Protein AF-A0A1V3WXA4-F1 (afdb_monomer_lite)

pLDDT: mean 72.73, std 13.82, range [36.16, 88.12]

Sequence (191 aa):
MSTGRHELYPNLDVNDAVPLPTSPGYNGNTQYYMFMTKDLPLLDPLRAIPFVGEPLAELIQPDLRVLVDLGYSDWGNGQDYANVVTPASLFSIPDPFVVGRELVDGTVKGVQASLVELGVLPQSALPNEYPYLPDLDTDVNFYVGQPTVTDISVLTRAVGPLLDMIPPIHHNPLLTPLALPLIPLILPLLQ

Radius of gyration: 29.79 Å; chains: 1; bounding box: 93×41×82 Å

Foldseek 3Di:
DDQPDPVCVVPDDQVQWDWFAADPPDPDPDTDTHRFHLQDVVLVVQCVDPPVSQLVSLQCSQLVLLVVVQQPWAGDDLGDHPVDDADDARGFAFDCVLSVVSNVVSNVLSNQSSCVVVVNDPPVSRDPDHPSGDDRHSVRGDGPDRDPDYVVVVVVVVVVVVVVVPPDPDDDDDDDDDDDDDDDDDDDDDD

Organism: Mycobacterium kansasii (NCBI:txid1768)

InterPro domains:
  IPR013228 PE-PPE, C-terminal [PF08237] (13-73)

Secondary structure (DSSP, 8-state):
-----GGGGGG--GGGSEEPP--TT---S---EE---SS-GGGHHHHTSTTTHHHHHHHHHHHHHHHHHTTS--BSTTSB-TTSPPP--SS--B-HHHHHHHHHHHHHHHHHHHHHHTTSS-GGGS--STTTS--S----B---SS-SS-HHHHHHHHHHHHHTTS-------------------PPPPP-

Structure (mmCIF, N/CA/C/O backbone):
data_AF-A0A1V3WXA4-F1
#
_entry.id   AF-A0A1V3WXA4-F1
#
loop_
_atom_site.group_PDB
_atom_site.id
_atom_site.type_symbol
_atom_site.label_atom_id
_atom_site.label_alt_id
_atom_site.label_comp_id
_atom_site.label_asym_id
_atom_site.label_entity_id
_atom_site.label_seq_id
_atom_site.pdbx_PDB_ins_code
_atom_site.Cartn_x
_atom_site.Cartn_y
_atom_site.Cartn_z
_atom_site.occupancy
_atom_site.B_iso_or_equiv
_atom_site.auth_seq_id
_atom_site.auth_comp_id
_atom_site.auth_asym_id
_atom_site.auth_atom_id
_atom_site.pdbx_PDB_model_num
ATOM 1 N N . MET A 1 1 ? -13.968 -7.742 -3.239 1.00 52.53 1 MET A N 1
ATOM 2 C CA . MET A 1 1 ? -12.654 -7.496 -2.596 1.00 52.53 1 MET A CA 1
ATOM 3 C C . MET A 1 1 ? -12.365 -8.640 -1.644 1.00 52.53 1 MET A C 1
ATOM 5 O O . MET A 1 1 ? -13.067 -8.800 -0.650 1.00 52.53 1 MET A O 1
ATOM 9 N N . SER A 1 2 ? -11.381 -9.465 -1.997 1.00 56.25 2 SER A N 1
ATOM 10 C CA . SER A 1 2 ? -10.936 -10.606 -1.194 1.00 56.25 2 SER A CA 1
ATOM 11 C C . SER A 1 2 ? -10.341 -10.134 0.137 1.00 56.25 2 SER A C 1
ATOM 13 O O . SER A 1 2 ? -9.617 -9.142 0.179 1.00 56.25 2 SER A O 1
ATOM 15 N N . THR A 1 3 ? -10.612 -10.853 1.227 1.00 58.19 3 THR A N 1
ATOM 16 C CA . THR A 1 3 ? -10.073 -10.560 2.570 1.00 58.19 3 THR A CA 1
ATOM 17 C C . THR A 1 3 ? -8.598 -10.947 2.729 1.00 58.19 3 THR A C 1
ATOM 19 O O . THR A 1 3 ? -8.079 -10.942 3.840 1.00 58.19 3 THR A O 1
ATOM 22 N N . GLY A 1 4 ? -7.921 -11.345 1.643 1.00 58.84 4 GLY A N 1
ATOM 23 C CA . GLY A 1 4 ? -6.489 -11.659 1.644 1.00 58.84 4 GLY A CA 1
ATOM 24 C C . GLY A 1 4 ? -6.092 -12.847 2.527 1.00 58.84 4 GLY A C 1
ATOM 25 O O . GLY A 1 4 ? -4.905 -13.067 2.766 1.00 58.84 4 GLY A O 1
ATOM 26 N N . ARG A 1 5 ? -7.063 -13.619 3.031 1.00 64.56 5 ARG A N 1
ATOM 27 C CA . ARG A 1 5 ? -6.808 -14.713 3.971 1.00 64.56 5 ARG A CA 1
ATOM 28 C C . ARG A 1 5 ? -6.175 -15.904 3.274 1.00 64.56 5 ARG A C 1
ATOM 30 O O . ARG A 1 5 ? -6.679 -16.383 2.259 1.00 64.56 5 ARG A O 1
ATOM 37 N N . HIS A 1 6 ? -5.096 -16.420 3.866 1.00 63.00 6 HIS A N 1
ATOM 38 C CA . HIS A 1 6 ? -4.336 -17.529 3.293 1.00 63.00 6 HIS A CA 1
ATOM 39 C C . HIS A 1 6 ? -5.206 -18.775 3.060 1.00 63.00 6 HIS A C 1
ATOM 41 O O . HIS A 1 6 ? -5.048 -19.478 2.061 1.00 63.00 6 HIS A O 1
ATOM 47 N N . GLU A 1 7 ? -6.177 -19.035 3.926 1.00 69.50 7 GLU A N 1
ATOM 48 C CA . GLU A 1 7 ? -7.108 -20.151 3.749 1.00 69.50 7 GLU A CA 1
ATOM 49 C C . GLU A 1 7 ? -7.965 -20.092 2.469 1.00 69.50 7 GLU A C 1
ATOM 51 O O . GLU A 1 7 ? -8.495 -21.125 2.069 1.00 69.50 7 GLU A O 1
ATOM 56 N N . LEU A 1 8 ? -8.081 -18.932 1.807 1.00 70.69 8 LEU A N 1
ATOM 57 C CA . LEU A 1 8 ? -8.958 -18.729 0.648 1.00 70.69 8 LEU A CA 1
ATOM 58 C C . LEU A 1 8 ? -8.236 -18.777 -0.707 1.00 70.69 8 LEU A C 1
ATOM 60 O O . LEU A 1 8 ? -8.905 -18.749 -1.739 1.00 70.69 8 LEU A O 1
ATOM 64 N N . TYR A 1 9 ? -6.900 -18.904 -0.733 1.00 67.62 9 TYR A N 1
ATOM 65 C CA . TYR A 1 9 ? -6.130 -19.038 -1.981 1.00 67.62 9 TYR A CA 1
ATOM 66 C C . TYR A 1 9 ? -6.654 -20.101 -2.965 1.00 67.62 9 TYR A C 1
ATOM 68 O O . TYR A 1 9 ? -6.675 -19.808 -4.161 1.00 67.62 9 TYR A O 1
ATOM 76 N N . PRO A 1 10 ? -7.100 -21.305 -2.542 1.00 73.19 10 PRO A N 1
ATOM 77 C CA . PRO A 1 10 ? -7.594 -22.301 -3.497 1.00 73.19 10 PRO A CA 1
ATOM 78 C C . PRO A 1 10 ? -8.943 -21.937 -4.143 1.00 73.19 10 PRO A C 1
ATOM 80 O O . PRO A 1 10 ? -9.379 -22.630 -5.059 1.00 73.19 10 PRO A O 1
ATOM 83 N N . ASN A 1 11 ? -9.606 -20.874 -3.686 1.00 74.38 11 ASN A N 1
ATOM 84 C CA . ASN A 1 11 ? -10.958 -20.484 -4.081 1.00 74.38 11 ASN A CA 1
ATOM 85 C C . ASN A 1 11 ? -11.087 -18.976 -4.361 1.00 74.38 11 ASN A C 1
ATOM 87 O O . ASN A 1 11 ? -12.167 -18.411 -4.191 1.00 74.38 11 ASN A O 1
ATOM 91 N N . LEU A 1 12 ? -9.998 -18.328 -4.785 1.00 73.44 12 LEU A N 1
ATOM 92 C CA . LEU A 1 12 ? -10.028 -16.939 -5.244 1.00 73.44 12 LEU A CA 1
ATOM 93 C C . LEU A 1 12 ? -10.673 -16.846 -6.631 1.00 73.44 12 LEU A C 1
ATOM 95 O O . LEU A 1 12 ? -10.271 -17.552 -7.557 1.00 73.44 12 LEU A O 1
ATOM 99 N N . ASP A 1 13 ? -11.656 -15.959 -6.774 1.00 76.62 13 ASP A N 1
ATOM 100 C CA . ASP A 1 13 ? -12.250 -15.632 -8.068 1.00 76.62 13 ASP A CA 1
ATOM 101 C C . ASP A 1 13 ? -11.400 -14.571 -8.775 1.00 76.62 13 ASP A C 1
ATOM 103 O O . ASP A 1 13 ? -11.126 -13.509 -8.223 1.00 76.62 13 ASP A O 1
ATOM 107 N N . VAL A 1 14 ? -11.014 -14.828 -10.023 1.00 75.50 14 VAL A N 1
ATOM 108 C CA . VAL A 1 14 ? -10.279 -13.871 -10.864 1.00 75.50 14 VAL A CA 1
ATOM 109 C C . VAL A 1 14 ? -11.045 -12.562 -11.090 1.00 75.50 14 VAL A C 1
ATOM 111 O O . VAL A 1 14 ? -10.415 -11.549 -11.370 1.00 75.50 14 VAL A O 1
ATOM 114 N N . ASN A 1 15 ? -12.374 -12.552 -10.926 1.00 78.75 15 ASN A N 1
ATOM 115 C CA . ASN A 1 15 ? -13.184 -11.330 -11.007 1.00 78.75 15 ASN A CA 1
ATOM 116 C C . ASN A 1 15 ? -12.928 -10.345 -9.850 1.00 78.75 15 ASN A C 1
ATOM 118 O O . ASN A 1 15 ? -13.207 -9.158 -9.994 1.00 78.75 15 ASN A O 1
ATOM 122 N N . ASP A 1 16 ? -12.412 -10.822 -8.713 1.00 77.19 16 ASP A N 1
ATOM 123 C CA . ASP A 1 16 ? -12.005 -9.983 -7.576 1.00 77.19 16 ASP A CA 1
ATOM 124 C C . ASP A 1 16 ? -10.557 -9.474 -7.703 1.00 77.19 16 ASP A C 1
ATOM 126 O O . ASP A 1 16 ? -10.097 -8.705 -6.854 1.00 77.19 16 ASP A O 1
ATOM 130 N N . ALA A 1 17 ? -9.823 -9.924 -8.723 1.00 78.94 17 ALA A N 1
ATOM 131 C CA . ALA A 1 17 ? -8.443 -9.535 -8.954 1.00 78.94 17 ALA A CA 1
ATOM 132 C C . ALA A 1 17 ? -8.357 -8.290 -9.841 1.00 78.94 17 ALA A C 1
ATOM 134 O O . ALA A 1 17 ? -9.141 -8.105 -10.773 1.00 78.94 17 ALA A O 1
ATOM 135 N N . VAL A 1 18 ? -7.351 -7.457 -9.590 1.00 83.69 18 VAL A N 1
ATOM 136 C CA . VAL A 1 18 ? -7.078 -6.277 -10.407 1.00 83.69 18 VAL A CA 1
ATOM 137 C C . VAL A 1 18 ? -6.090 -6.659 -11.518 1.00 83.69 18 VAL A C 1
ATOM 139 O O . VAL A 1 18 ? -5.049 -7.255 -11.220 1.00 83.69 18 VAL A O 1
ATOM 142 N N . PRO A 1 19 ? -6.398 -6.385 -12.801 1.00 85.00 19 PRO A N 1
ATOM 143 C CA . PRO A 1 19 ? -5.486 -6.675 -13.902 1.00 85.00 19 PRO A CA 1
ATOM 144 C C . PRO A 1 19 ? -4.269 -5.748 -13.847 1.00 85.00 19 PRO A C 1
ATOM 146 O O . PRO A 1 19 ? -4.406 -4.537 -13.688 1.00 85.00 19 PRO A O 1
ATOM 149 N N . LEU A 1 20 ? -3.080 -6.322 -14.012 1.00 85.00 20 LEU A N 1
ATOM 150 C CA . LEU A 1 20 ? -1.826 -5.574 -14.025 1.00 85.00 20 LEU A CA 1
ATOM 151 C C . LEU A 1 20 ? -1.490 -5.098 -15.449 1.00 85.00 20 LEU A C 1
ATOM 153 O O . LEU A 1 20 ? -1.675 -5.859 -16.408 1.00 85.00 20 LEU A O 1
ATOM 157 N N . PRO A 1 21 ? -0.953 -3.877 -15.616 1.00 84.06 21 PRO A N 1
ATOM 158 C CA . PRO A 1 21 ? -0.541 -3.379 -16.919 1.00 84.06 21 PRO A CA 1
ATOM 159 C C . PRO A 1 21 ? 0.642 -4.180 -17.486 1.00 84.06 21 PRO A C 1
ATOM 161 O O . PRO A 1 21 ? 1.595 -4.539 -16.788 1.00 84.06 21 PRO A O 1
ATOM 164 N N . THR A 1 22 ? 0.597 -4.429 -18.796 1.00 83.88 22 THR A N 1
ATOM 165 C CA . THR A 1 22 ? 1.701 -5.020 -19.568 1.00 83.88 22 THR A CA 1
ATOM 166 C C . THR A 1 22 ? 2.365 -3.975 -20.459 1.00 83.88 22 THR A C 1
ATOM 168 O O . THR A 1 22 ? 1.722 -3.012 -20.873 1.00 83.88 22 THR A O 1
ATOM 171 N N . SER A 1 23 ? 3.630 -4.196 -20.812 1.00 82.25 23 SER A N 1
ATOM 172 C CA . SER A 1 23 ? 4.445 -3.286 -21.614 1.00 82.25 23 SER A CA 1
ATOM 173 C C . SER A 1 23 ? 3.759 -2.899 -22.933 1.00 82.25 23 SER A C 1
ATOM 175 O O . SER A 1 23 ? 3.193 -3.782 -23.596 1.00 82.25 23 SER A O 1
ATOM 177 N N . PRO A 1 24 ? 3.870 -1.636 -23.386 1.00 80.56 24 PRO A N 1
ATOM 178 C CA . PRO A 1 24 ? 3.322 -1.196 -24.663 1.00 80.56 24 PRO A CA 1
ATOM 179 C C . PRO A 1 24 ? 3.772 -2.102 -25.818 1.00 80.56 24 PRO A C 1
ATOM 181 O O . PRO A 1 24 ? 4.962 -2.347 -26.003 1.00 80.56 24 PRO A O 1
ATOM 184 N N . GLY A 1 25 ? 2.819 -2.616 -26.599 1.00 78.50 25 GLY A N 1
ATOM 185 C CA . GLY A 1 25 ? 3.096 -3.523 -27.722 1.00 78.50 25 GLY A CA 1
ATOM 186 C C . GLY A 1 25 ? 3.184 -5.013 -27.364 1.00 78.50 25 GLY A C 1
ATOM 187 O O . GLY A 1 25 ? 3.494 -5.830 -28.237 1.00 78.50 25 GLY A O 1
ATOM 188 N N . TYR A 1 26 ? 2.886 -5.396 -26.118 1.00 78.94 26 TYR A N 1
ATOM 189 C CA . TYR A 1 26 ? 2.745 -6.799 -25.736 1.00 78.94 26 TYR A CA 1
ATOM 190 C C . TYR A 1 26 ? 1.567 -7.455 -26.482 1.00 78.94 26 TYR A C 1
ATOM 192 O O . TYR A 1 26 ? 0.422 -7.041 -26.349 1.00 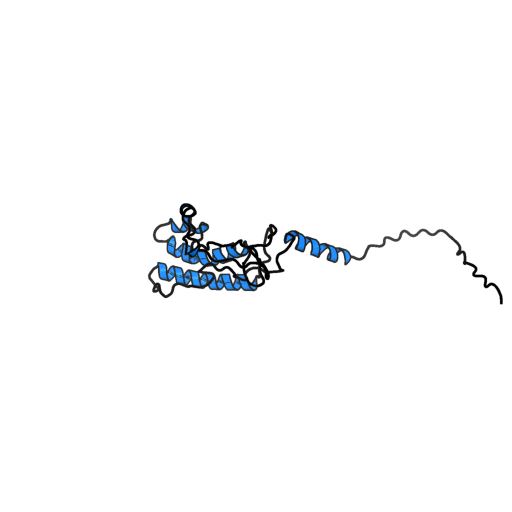78.94 26 TYR A O 1
ATOM 200 N N . ASN A 1 27 ? 1.861 -8.489 -27.277 1.00 79.62 27 ASN A N 1
ATOM 201 C CA . ASN A 1 27 ? 0.877 -9.295 -28.019 1.00 79.62 27 ASN A CA 1
ATOM 202 C C . ASN A 1 27 ? 0.800 -10.744 -27.493 1.00 79.62 27 ASN A C 1
ATOM 204 O O . ASN A 1 27 ? 0.348 -11.648 -28.197 1.00 79.62 27 ASN A O 1
ATOM 208 N N . GLY A 1 28 ? 1.323 -10.999 -26.291 1.00 79.75 28 GLY A N 1
ATOM 209 C CA . GLY A 1 28 ? 1.284 -12.328 -25.688 1.00 79.75 28 GLY A CA 1
ATOM 210 C C . GLY A 1 28 ? -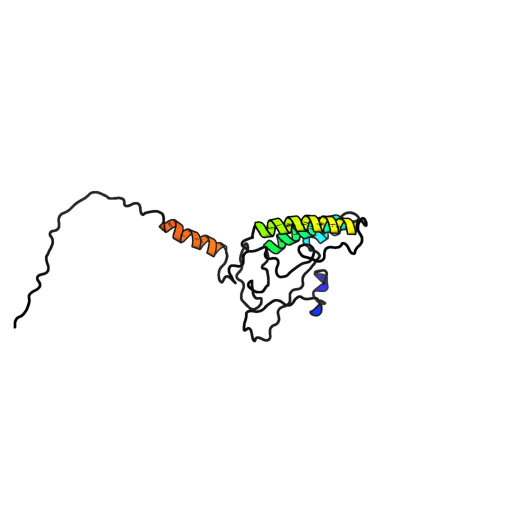0.094 -12.663 -25.114 1.00 79.75 28 GLY A C 1
ATOM 211 O O . GLY A 1 28 ? -0.928 -11.789 -24.900 1.00 79.75 28 GLY A O 1
ATOM 212 N N . ASN A 1 29 ? -0.328 -13.950 -24.850 1.00 82.88 29 ASN A N 1
ATOM 213 C CA . ASN A 1 29 ? -1.598 -14.445 -24.306 1.00 82.88 29 ASN A CA 1
ATOM 214 C C . ASN A 1 29 ? -1.587 -14.584 -22.769 1.00 82.88 29 ASN A C 1
ATOM 216 O O . ASN A 1 29 ? -2.485 -15.197 -22.197 1.00 82.88 29 ASN A O 1
ATOM 220 N N . THR A 1 30 ? -0.554 -14.074 -22.093 1.00 84.69 30 THR A N 1
ATOM 221 C CA . THR A 1 30 ? -0.448 -14.142 -20.632 1.00 84.69 30 THR A CA 1
ATOM 222 C C . THR A 1 30 ? -1.071 -12.897 -20.023 1.00 84.69 30 THR A C 1
ATOM 224 O O . THR A 1 30 ? -0.673 -11.782 -20.347 1.00 84.69 30 THR A O 1
ATOM 227 N N . GLN A 1 31 ? -2.038 -13.102 -19.135 1.00 85.38 31 GLN A N 1
ATOM 228 C CA . GLN A 1 31 ? -2.669 -12.047 -18.353 1.00 85.38 31 GLN A CA 1
ATOM 229 C C . GLN A 1 31 ? -2.182 -12.150 -16.909 1.00 85.38 31 GLN A C 1
ATOM 231 O O . GLN A 1 31 ? -2.094 -13.249 -16.358 1.00 85.38 31 GLN A O 1
ATOM 236 N N . TYR A 1 32 ? -1.853 -11.007 -16.320 1.00 85.50 32 TYR A N 1
ATOM 237 C CA . TYR A 1 32 ? -1.356 -10.910 -14.955 1.00 85.50 32 TYR A CA 1
ATOM 238 C C . TYR A 1 32 ? -2.420 -10.235 -14.097 1.00 85.50 32 TYR A C 1
ATOM 240 O O . TYR A 1 32 ? -2.973 -9.206 -14.481 1.00 85.50 32 TYR A O 1
ATOM 248 N N . TYR A 1 33 ? -2.701 -10.820 -12.938 1.00 85.44 33 TYR A N 1
ATOM 249 C CA . TYR A 1 33 ? -3.720 -10.340 -12.013 1.00 85.44 33 TYR A CA 1
ATOM 250 C C . TYR A 1 33 ? -3.135 -10.269 -10.605 1.00 85.44 33 TYR A C 1
ATOM 252 O O . TYR A 1 33 ? -2.415 -11.184 -10.197 1.00 85.44 33 TYR A O 1
ATOM 260 N N . MET A 1 34 ? -3.462 -9.212 -9.862 1.00 84.00 34 MET A N 1
ATOM 261 C CA . MET A 1 34 ? -3.091 -9.056 -8.459 1.00 84.00 34 MET A CA 1
ATOM 262 C C . MET A 1 34 ? -4.332 -9.009 -7.574 1.00 84.00 34 MET A C 1
ATOM 264 O O . MET A 1 34 ? -5.272 -8.254 -7.818 1.00 84.00 34 MET A O 1
ATOM 268 N N . PHE A 1 35 ? -4.324 -9.812 -6.514 1.00 83.25 35 PHE A N 1
ATOM 269 C CA . PHE A 1 35 ? -5.339 -9.750 -5.472 1.00 83.25 35 PHE A CA 1
ATOM 270 C C . PHE A 1 35 ? -4.925 -8.728 -4.426 1.00 83.25 35 PHE A C 1
ATOM 272 O O . PHE A 1 35 ? -3.964 -8.939 -3.689 1.00 83.25 35 PHE A O 1
ATOM 279 N N . MET A 1 36 ? -5.665 -7.628 -4.358 1.00 79.94 36 MET A N 1
ATOM 280 C CA . MET A 1 36 ? -5.415 -6.575 -3.383 1.00 79.94 36 MET A CA 1
ATOM 281 C C . MET A 1 36 ? -6.205 -6.857 -2.108 1.00 79.94 36 MET A C 1
ATOM 283 O O . MET A 1 36 ? -7.399 -7.159 -2.168 1.00 79.94 36 MET A O 1
ATOM 287 N N . THR A 1 37 ? -5.544 -6.757 -0.955 1.00 77.81 37 THR A N 1
ATOM 288 C CA . THR A 1 37 ? -6.190 -6.928 0.350 1.00 77.81 37 THR A CA 1
ATOM 289 C C . THR A 1 37 ? -6.359 -5.581 1.037 1.00 77.81 37 THR A C 1
ATOM 291 O O . THR A 1 37 ? -5.406 -4.812 1.165 1.00 77.81 37 THR A O 1
ATOM 294 N N . LYS A 1 38 ? -7.578 -5.292 1.509 1.00 77.62 38 LYS A N 1
ATOM 295 C CA . LYS A 1 38 ? -7.793 -4.162 2.424 1.00 77.62 38 LYS A CA 1
ATOM 296 C C . LYS A 1 38 ? -7.151 -4.471 3.774 1.00 77.62 38 LYS A C 1
ATOM 298 O O . LYS A 1 38 ? -6.448 -3.653 4.357 1.00 77.62 38 LYS A O 1
ATOM 303 N N . ASP A 1 39 ? -7.362 -5.673 4.276 1.00 80.44 39 ASP A N 1
ATOM 304 C CA . ASP A 1 39 ? -6.936 -6.004 5.621 1.00 80.44 39 ASP A CA 1
ATOM 305 C C . ASP A 1 39 ? -5.490 -6.481 5.598 1.00 80.44 39 ASP A C 1
ATOM 307 O O . ASP A 1 39 ? -5.176 -7.522 5.019 1.00 80.44 39 ASP A O 1
ATOM 311 N N . LEU A 1 40 ? -4.599 -5.682 6.194 1.00 82.31 40 LEU A N 1
ATOM 312 C CA . LEU A 1 40 ? -3.199 -6.063 6.343 1.00 82.31 40 LEU A CA 1
ATOM 313 C C . LEU A 1 40 ? -3.115 -7.255 7.310 1.00 82.31 40 LEU A C 1
ATOM 315 O O . LEU A 1 40 ? -3.455 -7.085 8.485 1.00 82.31 40 LEU A O 1
ATOM 319 N N . PRO A 1 41 ? -2.575 -8.415 6.888 1.00 78.75 41 PRO A N 1
ATOM 320 C CA . PRO A 1 41 ? -2.421 -9.575 7.770 1.00 78.75 41 PRO A CA 1
ATOM 321 C C . PRO A 1 41 ? -1.553 -9.292 9.004 1.00 78.75 41 PRO A C 1
ATOM 323 O O . PRO A 1 41 ? -1.679 -9.944 10.035 1.00 78.75 41 PRO A O 1
ATOM 326 N N . LEU A 1 42 ? -0.690 -8.272 8.939 1.00 79.38 42 LEU A N 1
ATOM 327 C CA . LEU A 1 42 ? 0.104 -7.800 10.079 1.00 79.38 42 LEU A CA 1
ATOM 328 C C . LEU A 1 42 ? -0.761 -7.269 11.232 1.00 79.38 42 LEU A C 1
ATOM 330 O O . LEU A 1 42 ? -0.325 -7.270 12.381 1.00 79.38 42 LEU A O 1
ATOM 334 N N . LEU A 1 43 ? -1.983 -6.828 10.928 1.00 81.50 43 LEU A N 1
ATOM 335 C CA . LEU A 1 43 ? -2.947 -6.323 11.896 1.00 81.50 43 LEU A CA 1
ATOM 336 C C . LEU A 1 43 ? -3.978 -7.373 12.320 1.00 81.50 43 LEU A C 1
ATOM 338 O O . LEU A 1 43 ? -4.717 -7.114 13.268 1.00 81.50 43 LEU A O 1
ATOM 342 N N . ASP A 1 44 ? -4.000 -8.565 11.712 1.00 81.00 44 ASP A N 1
ATOM 343 C CA . ASP A 1 44 ? -4.874 -9.663 12.153 1.00 81.00 44 ASP A CA 1
ATOM 344 C C . ASP A 1 44 ? -4.691 -9.996 13.650 1.00 81.00 44 ASP A C 1
ATOM 346 O O . ASP A 1 44 ? -5.698 -10.132 14.352 1.00 81.00 44 ASP A O 1
ATOM 350 N N . PRO A 1 45 ? -3.459 -10.052 14.208 1.00 78.00 45 PRO A N 1
ATOM 351 C CA . PRO A 1 45 ? -3.274 -10.267 15.643 1.00 78.00 45 PRO A CA 1
ATOM 352 C C . PRO A 1 45 ? -3.843 -9.135 16.505 1.00 78.00 45 PRO A C 1
ATOM 354 O O . PRO A 1 45 ? -4.317 -9.385 17.611 1.00 78.00 45 PRO A O 1
ATOM 357 N N . LEU A 1 46 ? -3.806 -7.893 16.012 1.00 80.00 46 LEU A N 1
ATOM 358 C CA . LEU A 1 46 ? -4.356 -6.740 16.725 1.00 80.00 46 LEU A CA 1
ATOM 359 C C . LEU A 1 46 ? -5.889 -6.767 16.701 1.00 80.00 46 LEU A C 1
ATOM 361 O O . LEU A 1 46 ? -6.523 -6.537 17.728 1.00 80.00 46 LEU A O 1
ATOM 365 N N . ARG A 1 47 ? -6.481 -7.129 15.558 1.00 80.31 47 ARG A N 1
ATOM 366 C CA . ARG A 1 47 ? -7.931 -7.300 15.383 1.00 80.31 47 ARG A CA 1
ATOM 367 C C . ARG A 1 47 ? -8.504 -8.463 16.183 1.00 80.31 47 ARG A C 1
ATOM 369 O O . ARG A 1 47 ? -9.674 -8.434 16.544 1.00 80.31 47 ARG A O 1
ATOM 376 N N . ALA A 1 48 ? -7.685 -9.457 16.518 1.00 80.12 48 ALA A N 1
ATOM 377 C CA . ALA A 1 48 ? -8.095 -10.552 17.391 1.00 80.12 48 ALA A CA 1
ATOM 378 C C . ALA A 1 48 ? -8.425 -10.096 18.830 1.00 80.12 48 ALA A C 1
ATOM 380 O O . ALA A 1 48 ? -9.021 -10.863 19.589 1.00 80.12 48 ALA A O 1
ATOM 381 N N . ILE A 1 49 ? -8.058 -8.866 19.223 1.00 80.69 49 ILE A N 1
ATOM 382 C CA . ILE A 1 49 ? -8.421 -8.297 20.523 1.00 80.69 49 ILE A CA 1
ATOM 383 C C . ILE A 1 49 ? -9.880 -7.811 20.477 1.00 80.69 49 ILE A C 1
ATOM 385 O O . ILE A 1 49 ? -10.192 -6.872 19.742 1.00 80.69 49 ILE A O 1
ATOM 389 N N . PRO A 1 50 ? -10.789 -8.378 21.290 1.00 77.75 50 PRO A N 1
ATOM 390 C CA . PRO A 1 50 ? -12.186 -7.967 21.285 1.00 77.75 50 PRO A CA 1
ATOM 391 C C . PRO A 1 50 ? -12.340 -6.512 21.748 1.00 77.75 50 PRO A C 1
ATOM 393 O O . PRO A 1 50 ? -11.587 -6.032 22.597 1.00 77.75 50 PRO A O 1
ATOM 396 N N . PHE A 1 51 ? -13.363 -5.831 21.226 1.00 71.75 51 PHE A N 1
ATOM 397 C CA . PHE A 1 51 ? -13.811 -4.480 21.605 1.00 71.75 51 PHE A CA 1
ATOM 398 C C . PHE A 1 51 ? -12.903 -3.309 21.190 1.00 71.75 51 PHE A C 1
ATOM 400 O O . PHE A 1 51 ? -13.415 -2.260 20.817 1.00 71.75 51 PHE A O 1
ATOM 407 N N . VAL A 1 52 ? -11.578 -3.464 21.234 1.00 77.12 52 VAL A N 1
ATOM 408 C CA . VAL A 1 52 ? -10.625 -2.396 20.864 1.00 77.12 52 VAL A CA 1
ATOM 409 C C . VAL A 1 52 ? -9.771 -2.730 19.645 1.00 77.12 52 VAL A C 1
ATOM 411 O O . VAL A 1 52 ? -9.207 -1.822 19.044 1.00 77.12 52 VAL A O 1
ATOM 414 N N . GLY A 1 53 ? -9.667 -4.006 19.266 1.00 78.19 53 GLY A N 1
ATOM 415 C CA . GLY A 1 53 ? -8.781 -4.443 18.189 1.00 78.19 53 GLY A CA 1
ATOM 416 C C . GLY A 1 53 ? -9.175 -3.891 16.826 1.00 78.19 53 GLY A C 1
ATOM 417 O O . GLY A 1 53 ? -8.321 -3.391 16.104 1.00 78.19 53 GLY A O 1
ATOM 418 N N . GLU A 1 54 ? -10.464 -3.931 16.496 1.00 82.06 54 GLU A N 1
ATOM 419 C CA . GLU A 1 54 ? -10.989 -3.451 15.214 1.00 82.06 54 GLU A CA 1
ATOM 420 C C . GLU A 1 54 ? -10.832 -1.930 15.027 1.00 82.06 54 GLU A C 1
ATOM 422 O O . GLU A 1 54 ? -10.169 -1.534 14.068 1.00 82.06 54 GLU A O 1
ATOM 427 N N . PRO A 1 55 ? -11.268 -1.056 15.961 1.00 80.88 55 PRO A N 1
ATOM 428 C CA . PRO A 1 55 ? -11.082 0.387 15.795 1.00 80.88 55 PRO A CA 1
ATOM 429 C C . PRO A 1 55 ? -9.606 0.814 15.826 1.00 80.88 55 PRO A C 1
ATOM 431 O O . PRO A 1 55 ? -9.223 1.739 15.112 1.00 80.88 55 PRO A O 1
ATOM 434 N N . LEU A 1 56 ? -8.750 0.145 16.612 1.00 80.06 56 LEU A N 1
ATOM 435 C CA . LEU A 1 56 ? -7.308 0.425 16.607 1.00 80.06 56 LEU A CA 1
ATOM 436 C C . LEU A 1 56 ? -6.630 -0.047 15.320 1.00 80.06 56 LEU A C 1
ATOM 438 O O . LEU A 1 56 ? -5.728 0.625 14.822 1.00 80.06 56 LEU A O 1
ATOM 442 N N . ALA A 1 57 ? -7.050 -1.187 14.772 1.00 83.06 57 ALA A N 1
ATOM 443 C CA . ALA A 1 57 ? -6.528 -1.666 13.505 1.00 83.06 57 ALA A CA 1
ATOM 444 C C . ALA A 1 57 ? -6.935 -0.740 12.359 1.00 83.06 57 ALA A C 1
ATOM 446 O O . ALA A 1 57 ? -6.078 -0.401 11.557 1.00 83.06 57 ALA A O 1
ATOM 447 N N . GLU A 1 58 ? -8.185 -0.278 12.308 1.00 82.56 58 GLU A N 1
ATOM 448 C CA . GLU A 1 58 ? -8.640 0.686 11.296 1.00 82.56 58 GLU A CA 1
ATOM 449 C C . GLU A 1 58 ? -7.918 2.042 11.406 1.00 82.56 58 GLU A C 1
ATOM 451 O O . GLU A 1 58 ? -7.703 2.694 10.388 1.00 82.56 58 GLU A O 1
ATOM 456 N N . LEU A 1 59 ? -7.476 2.440 12.607 1.00 84.38 59 LEU A N 1
ATOM 457 C CA . LEU A 1 59 ? -6.677 3.652 12.815 1.00 84.38 59 LEU A CA 1
ATOM 458 C C . LEU A 1 59 ? -5.255 3.531 12.249 1.00 84.38 59 LEU A C 1
ATOM 460 O O . LEU A 1 59 ? -4.769 4.454 11.606 1.00 84.38 59 LEU A O 1
ATOM 464 N N . ILE A 1 60 ? -4.584 2.408 12.515 1.00 85.44 60 ILE A N 1
ATOM 465 C CA . ILE A 1 60 ? -3.165 2.197 12.178 1.00 85.44 60 ILE A CA 1
ATOM 466 C C . ILE A 1 60 ? -2.992 1.651 10.748 1.00 85.44 60 ILE A C 1
ATOM 468 O O . ILE A 1 60 ? -1.938 1.805 10.133 1.00 85.44 60 ILE A O 1
ATOM 472 N N . GLN A 1 61 ? -4.020 0.995 10.209 1.00 86.62 61 GLN A N 1
ATOM 473 C CA . GLN A 1 61 ? -3.992 0.331 8.907 1.00 86.62 61 GLN A CA 1
ATOM 474 C C . GLN A 1 61 ? -3.573 1.228 7.740 1.00 86.62 61 GLN A C 1
ATOM 476 O O . GLN A 1 61 ? -2.729 0.769 6.971 1.00 86.62 61 GLN A O 1
ATOM 481 N N . PRO A 1 62 ? -4.103 2.453 7.574 1.00 84.31 62 PRO A N 1
ATOM 482 C CA . PRO A 1 62 ? -3.749 3.283 6.427 1.00 84.31 62 PRO A CA 1
ATOM 483 C C . PRO A 1 62 ? -2.270 3.675 6.446 1.00 84.31 62 PRO A C 1
ATOM 485 O O . PRO A 1 62 ? -1.583 3.529 5.442 1.00 84.31 62 PRO A O 1
ATOM 488 N N . ASP A 1 63 ? -1.749 4.062 7.610 1.00 83.38 63 ASP A N 1
ATOM 489 C CA . ASP A 1 63 ? -0.345 4.447 7.773 1.00 83.38 63 ASP A CA 1
ATOM 490 C C . ASP A 1 63 ? 0.596 3.261 7.532 1.00 83.38 63 ASP A C 1
ATOM 492 O O . ASP A 1 63 ? 1.593 3.372 6.819 1.00 83.38 63 ASP A O 1
ATOM 496 N N . LEU A 1 64 ? 0.265 2.089 8.088 1.00 83.81 64 LEU A N 1
ATOM 497 C CA . LEU A 1 64 ? 1.036 0.872 7.831 1.00 83.81 64 LEU A CA 1
ATOM 498 C C . LEU A 1 64 ? 0.965 0.438 6.375 1.00 83.81 64 LEU A C 1
ATOM 500 O O . LEU A 1 64 ? 1.931 -0.144 5.889 1.00 83.81 64 LEU A O 1
ATOM 504 N N . ARG A 1 65 ? -0.144 0.704 5.682 1.00 87.56 65 ARG A N 1
ATOM 505 C CA . ARG A 1 65 ? -0.229 0.417 4.257 1.00 87.56 65 ARG A CA 1
ATOM 506 C C . ARG A 1 65 ? 0.762 1.265 3.477 1.00 87.56 65 ARG A C 1
ATOM 508 O O . ARG A 1 65 ? 1.549 0.678 2.755 1.00 87.56 65 ARG A O 1
ATOM 515 N N . VAL A 1 66 ? 0.809 2.580 3.698 1.00 82.31 66 VAL A N 1
ATOM 516 C CA . VAL A 1 66 ? 1.796 3.456 3.034 1.00 82.31 66 VAL A CA 1
ATOM 517 C C . VAL A 1 66 ? 3.222 2.933 3.248 1.00 82.31 66 VAL A C 1
ATOM 519 O O . VAL A 1 66 ? 4.029 2.901 2.323 1.00 82.31 66 VAL A O 1
ATOM 522 N N . LEU A 1 67 ? 3.538 2.466 4.461 1.00 84.62 67 LEU A N 1
ATOM 523 C CA . LEU A 1 67 ? 4.855 1.901 4.776 1.00 84.62 67 LEU A CA 1
ATOM 524 C C . LEU A 1 67 ? 5.131 0.544 4.113 1.00 84.62 67 LEU A C 1
ATOM 526 O O . LEU A 1 67 ? 6.284 0.242 3.810 1.00 84.62 67 LEU A O 1
ATOM 530 N N . VAL A 1 68 ? 4.110 -0.291 3.930 1.00 84.88 68 VAL A N 1
ATOM 531 C CA . VAL A 1 68 ? 4.236 -1.562 3.206 1.00 84.88 68 VAL A CA 1
ATOM 532 C C . VAL A 1 68 ? 4.379 -1.297 1.713 1.00 84.88 68 VAL A C 1
ATOM 534 O O . VAL A 1 68 ? 5.274 -1.870 1.098 1.00 84.88 68 VAL A O 1
ATOM 537 N N . ASP A 1 69 ? 3.569 -0.400 1.162 1.00 85.00 69 ASP A N 1
ATOM 538 C CA . ASP A 1 69 ? 3.551 -0.051 -0.259 1.00 85.00 69 ASP A CA 1
ATOM 539 C C . ASP A 1 69 ? 4.860 0.636 -0.672 1.00 85.00 69 ASP A C 1
ATOM 541 O O . ASP A 1 69 ? 5.389 0.356 -1.740 1.00 85.00 69 ASP A O 1
ATOM 545 N N . LEU A 1 70 ? 5.509 1.377 0.236 1.00 82.81 70 LEU A N 1
ATOM 546 C CA . LEU A 1 70 ? 6.899 1.824 0.075 1.00 82.81 70 LEU A CA 1
ATOM 547 C C . LEU A 1 70 ? 7.895 0.690 -0.212 1.00 82.81 70 LEU A C 1
ATOM 549 O O . LEU A 1 70 ? 8.882 0.886 -0.920 1.00 82.81 70 LEU A O 1
ATOM 553 N N . GLY A 1 71 ? 7.667 -0.485 0.370 1.00 74.62 71 GLY A N 1
ATOM 554 C CA . GLY A 1 71 ? 8.490 -1.673 0.163 1.00 74.62 71 GLY A CA 1
ATOM 555 C C . GLY A 1 71 ? 8.147 -2.461 -1.104 1.00 74.62 71 GLY A C 1
ATOM 556 O O . GLY A 1 71 ? 8.894 -3.379 -1.446 1.00 74.62 71 GLY A O 1
ATOM 557 N N . TYR A 1 72 ? 7.049 -2.132 -1.786 1.00 78.56 72 TYR A N 1
ATOM 558 C CA . TYR A 1 72 ? 6.614 -2.767 -3.028 1.00 78.56 72 TYR A CA 1
ATOM 559 C C . TYR A 1 72 ? 6.748 -1.808 -4.218 1.00 78.56 72 TYR A C 1
ATOM 561 O O . TYR A 1 72 ? 6.958 -0.607 -4.065 1.00 78.56 72 TYR A O 1
ATOM 569 N N . SER A 1 73 ? 6.703 -2.358 -5.430 1.00 72.00 73 SER A N 1
ATOM 570 C CA . SER A 1 73 ? 6.622 -1.567 -6.656 1.00 72.00 73 SER A CA 1
ATOM 571 C C . SER A 1 73 ? 5.159 -1.294 -7.009 1.00 72.00 73 SER A C 1
ATOM 573 O O . SER A 1 73 ? 4.313 -2.185 -6.894 1.00 72.00 73 SER A O 1
ATOM 575 N N . ASP A 1 74 ? 4.886 -0.081 -7.475 1.00 76.94 74 ASP A N 1
ATOM 576 C CA . ASP A 1 74 ? 3.618 0.327 -8.075 1.00 76.94 74 ASP A CA 1
ATOM 577 C C . ASP A 1 74 ? 3.559 -0.146 -9.530 1.00 76.94 74 ASP A C 1
ATOM 579 O O . ASP A 1 74 ? 4.562 -0.265 -10.246 1.00 76.94 74 ASP A O 1
ATOM 583 N N . TRP A 1 75 ? 2.339 -0.413 -9.970 1.00 72.19 75 TRP A N 1
ATOM 584 C CA . TRP A 1 75 ? 2.009 -0.957 -11.273 1.00 72.19 75 TRP A CA 1
ATOM 585 C C . TRP A 1 75 ? 1.077 0.015 -11.985 1.00 72.19 75 TRP A C 1
ATOM 587 O O . TRP A 1 75 ? -0.096 0.141 -11.642 1.00 72.19 75 TRP A O 1
ATOM 597 N N . GLY A 1 76 ? 1.573 0.681 -13.022 1.00 67.94 76 GLY A N 1
ATOM 598 C CA . GLY A 1 76 ? 0.843 1.783 -13.638 1.00 67.94 76 GLY A CA 1
ATOM 599 C C . GLY A 1 76 ? 1.423 2.220 -14.974 1.00 67.94 76 GLY A C 1
ATOM 600 O O . GLY A 1 76 ? 2.463 1.742 -15.431 1.00 67.94 76 GLY A O 1
ATOM 601 N N . ASN A 1 77 ? 0.727 3.143 -15.634 1.00 57.91 77 ASN A N 1
ATOM 602 C CA . ASN A 1 77 ? 1.192 3.708 -16.897 1.00 57.91 77 ASN A CA 1
ATOM 603 C C . ASN A 1 77 ? 2.432 4.579 -16.654 1.00 57.91 77 ASN A C 1
ATOM 605 O O . ASN A 1 77 ? 2.307 5.716 -16.220 1.00 57.91 77 ASN A O 1
ATOM 609 N N . GLY A 1 78 ? 3.615 4.063 -16.997 1.00 62.06 78 GLY A N 1
ATOM 610 C CA . GLY A 1 78 ? 4.894 4.746 -16.757 1.00 62.06 78 GLY A CA 1
ATOM 611 C C . GLY A 1 78 ? 5.725 4.158 -15.612 1.00 62.06 78 GLY A C 1
ATOM 612 O O . GLY A 1 78 ? 6.879 4.556 -15.470 1.00 62.06 78 GLY A O 1
ATOM 613 N N . GLN A 1 79 ? 5.173 3.176 -14.892 1.00 74.50 79 GLN A N 1
ATOM 614 C CA . GLN A 1 79 ? 5.814 2.470 -13.780 1.00 74.50 79 GLN A CA 1
ATOM 615 C C . GLN A 1 79 ? 6.356 1.099 -14.249 1.00 74.50 79 GLN A C 1
ATOM 617 O O . GLN A 1 79 ? 6.832 0.967 -15.384 1.00 74.50 79 GLN A O 1
ATOM 622 N N . ASP A 1 80 ? 6.282 0.065 -13.405 1.00 75.31 80 ASP A N 1
ATOM 623 C CA . ASP A 1 80 ? 6.651 -1.305 -13.767 1.00 75.31 80 ASP A CA 1
ATOM 624 C C . ASP A 1 80 ? 5.560 -2.035 -14.574 1.00 75.31 80 ASP A C 1
ATOM 626 O O . ASP A 1 80 ? 4.359 -1.784 -14.438 1.00 75.31 80 ASP A O 1
ATOM 630 N N . TYR A 1 81 ? 5.986 -2.986 -15.417 1.00 81.62 81 TYR A N 1
ATOM 631 C CA . TYR A 1 81 ? 5.100 -3.838 -16.218 1.00 81.62 81 TYR A CA 1
ATOM 632 C C . TYR A 1 81 ? 5.202 -5.306 -15.819 1.00 81.62 81 TYR A C 1
ATOM 634 O O . TYR A 1 81 ? 6.297 -5.867 -15.739 1.00 81.62 81 TYR A O 1
ATOM 642 N N . ALA A 1 82 ? 4.056 -5.965 -15.630 1.00 81.88 82 ALA A N 1
ATOM 643 C CA . ALA A 1 82 ? 4.012 -7.314 -15.055 1.00 81.88 82 ALA A CA 1
ATOM 644 C C . ALA A 1 82 ? 4.658 -8.398 -15.936 1.00 81.88 82 ALA A C 1
ATOM 646 O O . ALA A 1 82 ? 5.058 -9.456 -15.452 1.00 81.88 82 ALA A O 1
ATOM 647 N N . ASN A 1 83 ? 4.773 -8.150 -17.242 1.00 79.69 83 ASN A N 1
ATOM 648 C CA . ASN A 1 83 ? 5.362 -9.085 -18.201 1.00 79.69 83 ASN A CA 1
ATOM 649 C C . ASN A 1 83 ? 6.883 -8.940 -18.367 1.00 79.69 83 ASN A C 1
ATOM 651 O O . ASN A 1 83 ? 7.478 -9.690 -19.144 1.00 79.69 83 ASN A O 1
ATOM 655 N N . VAL A 1 84 ? 7.505 -7.958 -17.717 1.00 79.44 84 VAL A N 1
ATOM 656 C CA . VAL A 1 84 ? 8.936 -7.675 -17.842 1.00 79.44 84 VAL A CA 1
ATOM 657 C C . VAL A 1 84 ? 9.627 -8.069 -16.535 1.00 79.44 84 VAL A C 1
ATOM 659 O O . VAL A 1 84 ? 9.041 -8.012 -15.458 1.00 79.44 84 VAL A O 1
ATOM 662 N N . VAL A 1 85 ? 10.872 -8.537 -16.629 1.00 72.69 85 VAL A N 1
ATOM 663 C CA . VAL A 1 85 ? 11.626 -9.010 -15.462 1.00 72.69 85 VAL A CA 1
ATOM 664 C C . VAL A 1 85 ? 11.981 -7.828 -14.561 1.00 72.69 85 VAL A C 1
ATOM 666 O O . VAL A 1 85 ? 12.749 -6.961 -14.969 1.00 72.69 85 VAL A O 1
ATOM 669 N N . THR A 1 86 ? 11.468 -7.825 -13.331 1.00 73.50 86 THR A N 1
ATOM 670 C CA . THR A 1 86 ? 11.841 -6.863 -12.283 1.00 73.50 86 THR A CA 1
ATOM 671 C C . THR A 1 86 ? 13.026 -7.412 -11.483 1.00 73.50 86 THR A C 1
ATOM 673 O O . THR A 1 86 ? 12.907 -8.476 -10.866 1.00 73.50 86 THR A O 1
ATOM 676 N N . PRO A 1 87 ? 14.201 -6.756 -11.490 1.00 68.44 87 PRO A N 1
ATOM 677 C CA . PRO A 1 87 ? 15.309 -7.161 -10.638 1.00 68.44 87 PRO A CA 1
ATOM 678 C C . PRO A 1 87 ? 14.978 -6.957 -9.165 1.00 68.44 87 PRO A C 1
ATOM 680 O O . PRO A 1 87 ? 14.263 -6.032 -8.794 1.00 68.44 87 PRO A O 1
ATOM 683 N N . ALA A 1 88 ? 15.564 -7.790 -8.310 1.00 67.44 88 ALA A N 1
ATOM 684 C CA . A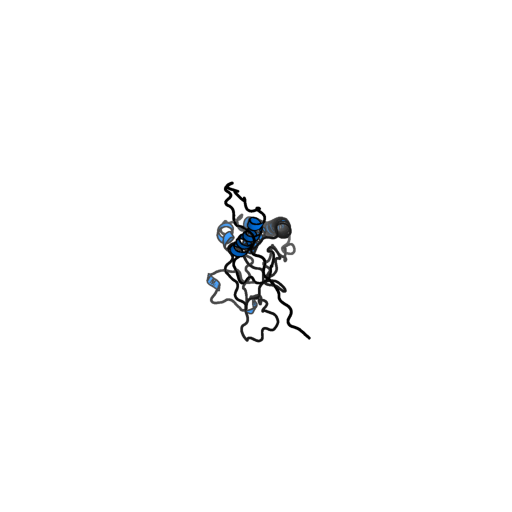LA A 1 88 ? 15.404 -7.658 -6.869 1.00 67.44 88 ALA A CA 1
ATOM 685 C C . ALA A 1 88 ? 16.111 -6.392 -6.358 1.00 67.44 88 ALA A C 1
ATOM 687 O O . ALA A 1 88 ? 17.331 -6.392 -6.205 1.00 67.44 88 ALA A O 1
ATOM 688 N N . SER A 1 89 ? 15.365 -5.327 -6.074 1.00 66.94 89 SER A N 1
ATOM 689 C CA . SER A 1 89 ? 15.880 -4.194 -5.303 1.00 66.94 89 SER A CA 1
ATOM 690 C C . SER A 1 89 ? 15.630 -4.395 -3.807 1.00 66.94 89 SER A C 1
ATOM 692 O O . SER A 1 89 ? 14.675 -5.058 -3.412 1.00 66.94 89 SER A O 1
ATOM 694 N N . LEU A 1 90 ? 16.524 -3.859 -2.973 1.00 65.50 90 LEU A N 1
ATOM 695 C CA . LEU A 1 90 ? 16.388 -3.908 -1.513 1.00 65.50 90 LEU A CA 1
ATOM 696 C C . LEU A 1 90 ? 15.485 -2.791 -0.982 1.00 65.50 90 LEU A C 1
ATOM 698 O O . LEU A 1 90 ? 14.831 -2.996 0.033 1.00 65.50 90 LEU A O 1
ATOM 702 N N . PHE A 1 91 ? 15.459 -1.639 -1.655 1.00 67.75 91 PHE A N 1
ATOM 703 C CA . PHE A 1 91 ? 14.623 -0.495 -1.307 1.00 67.75 91 PHE A CA 1
ATOM 704 C C . PHE A 1 91 ? 14.341 0.292 -2.581 1.00 67.75 91 PHE A C 1
ATOM 706 O O . PHE A 1 91 ? 15.297 0.751 -3.205 1.00 67.75 91 PHE A O 1
ATOM 713 N N . SER A 1 92 ? 13.067 0.468 -2.926 1.00 71.75 92 SER A N 1
ATOM 714 C CA . SER A 1 92 ? 12.644 1.483 -3.891 1.00 71.75 92 SER A CA 1
ATOM 715 C C . SER A 1 92 ? 13.061 2.869 -3.390 1.00 71.75 92 SER A C 1
ATOM 717 O O . SER A 1 92 ? 13.242 3.061 -2.186 1.00 71.75 92 SER A O 1
ATOM 719 N N . ILE A 1 93 ? 13.263 3.840 -4.284 1.00 74.38 93 ILE A N 1
ATOM 720 C CA . ILE A 1 93 ? 13.621 5.206 -3.880 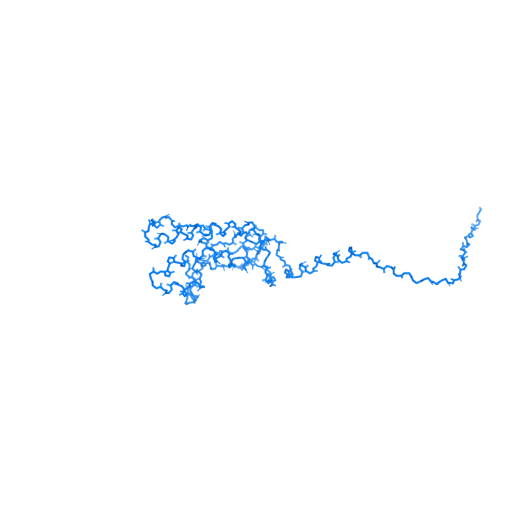1.00 74.38 93 ILE A CA 1
ATOM 721 C C . ILE A 1 93 ? 12.326 5.906 -3.436 1.00 74.38 93 ILE A C 1
ATOM 723 O O . ILE A 1 93 ? 11.532 6.258 -4.307 1.00 74.38 93 ILE A O 1
ATOM 727 N N . PRO A 1 94 ? 12.093 6.129 -2.129 1.00 78.69 94 PRO A N 1
ATOM 728 C CA . PRO A 1 94 ? 10.847 6.729 -1.670 1.00 78.69 94 PRO A CA 1
ATOM 729 C C . PRO A 1 94 ? 10.785 8.206 -2.071 1.00 78.69 94 PRO A C 1
ATOM 731 O O . PRO A 1 94 ? 11.786 8.920 -1.937 1.00 78.69 94 PRO A O 1
ATOM 734 N N . ASP A 1 95 ? 9.615 8.689 -2.494 1.00 81.06 95 ASP A N 1
ATOM 735 C CA . ASP A 1 95 ? 9.359 10.128 -2.598 1.00 81.06 95 ASP A CA 1
ATOM 736 C C . ASP A 1 95 ? 8.923 10.667 -1.225 1.00 81.06 95 ASP A C 1
ATOM 738 O O . ASP A 1 95 ? 7.785 10.447 -0.799 1.00 81.06 95 ASP A O 1
ATOM 742 N N . PRO A 1 96 ? 9.787 11.409 -0.503 1.00 78.75 96 PRO A N 1
ATOM 743 C CA . PRO A 1 96 ? 9.463 11.886 0.837 1.00 78.75 96 PRO A CA 1
ATOM 744 C C . PRO A 1 96 ? 8.273 12.857 0.862 1.00 78.75 96 PRO A C 1
ATOM 746 O O . PRO A 1 96 ? 7.638 12.999 1.908 1.00 78.75 96 PRO A O 1
ATOM 749 N N . PHE A 1 97 ? 7.964 13.534 -0.250 1.00 83.88 97 PHE A N 1
ATOM 750 C CA . PHE A 1 97 ? 6.828 14.451 -0.326 1.00 83.88 97 PHE A CA 1
ATOM 751 C C . PHE A 1 97 ? 5.507 13.703 -0.470 1.00 83.88 97 PHE A C 1
ATOM 753 O O . PHE A 1 97 ? 4.556 14.029 0.243 1.00 83.88 97 PHE A O 1
ATOM 760 N N . VAL A 1 98 ? 5.447 12.708 -1.362 1.00 83.88 98 VAL A N 1
ATOM 761 C CA . VAL A 1 98 ? 4.248 11.876 -1.541 1.00 83.88 98 VAL A CA 1
ATOM 762 C C . VAL A 1 98 ? 4.014 11.058 -0.281 1.00 83.88 98 VAL A C 1
ATOM 764 O O . VAL A 1 98 ? 2.973 11.209 0.343 1.00 83.88 98 VAL A O 1
ATOM 767 N N . VAL A 1 99 ? 5.023 10.327 0.193 1.00 84.19 99 VAL A N 1
ATOM 768 C CA . VAL A 1 99 ? 4.945 9.524 1.423 1.00 84.19 99 VAL A CA 1
ATOM 769 C C . VAL A 1 99 ? 4.464 10.344 2.615 1.00 84.19 99 VAL A C 1
ATOM 771 O O . VAL A 1 99 ? 3.591 9.905 3.357 1.00 84.19 99 VAL A O 1
ATOM 774 N N . GLY A 1 100 ? 5.020 11.543 2.814 1.00 82.38 100 GLY A N 1
ATOM 775 C CA . GLY A 1 100 ? 4.623 12.406 3.923 1.00 82.38 100 GLY A CA 1
ATOM 776 C C . GLY A 1 100 ? 3.161 12.846 3.834 1.00 82.38 100 GLY A C 1
ATOM 777 O O . GLY A 1 100 ? 2.476 12.897 4.853 1.00 82.38 100 GLY A O 1
ATOM 778 N N . ARG A 1 101 ? 2.673 13.140 2.625 1.00 85.56 101 ARG A N 1
ATOM 779 C CA . ARG A 1 101 ? 1.276 13.517 2.392 1.00 85.56 101 ARG A CA 1
ATOM 780 C C . ARG A 1 101 ? 0.338 12.325 2.582 1.00 85.56 101 ARG A C 1
ATOM 782 O O . ARG A 1 101 ? -0.639 12.453 3.311 1.00 85.56 101 ARG A O 1
ATOM 789 N N . GLU A 1 102 ? 0.681 11.174 2.014 1.00 84.88 102 GLU A N 1
ATOM 790 C CA . GLU A 1 102 ? -0.109 9.946 2.134 1.00 84.88 102 GLU A CA 1
ATOM 791 C C . GLU A 1 102 ? -0.167 9.444 3.578 1.00 84.88 102 GLU A C 1
ATOM 793 O O . GLU A 1 102 ? -1.201 8.955 4.015 1.00 84.88 102 GLU A O 1
ATOM 798 N N . LEU A 1 103 ? 0.891 9.638 4.371 1.00 85.31 103 LEU A N 1
ATOM 799 C CA . LEU A 1 103 ? 0.868 9.328 5.801 1.00 85.31 103 LEU A CA 1
ATOM 800 C C . LEU A 1 103 ? -0.089 10.249 6.576 1.00 85.31 103 LEU A C 1
ATOM 802 O O . LEU A 1 103 ? -0.828 9.793 7.443 1.00 85.31 103 LEU A O 1
ATOM 806 N N . VAL A 1 104 ? -0.109 11.549 6.264 1.00 86.06 104 VAL A N 1
ATOM 807 C CA . VAL A 1 104 ? -1.051 12.490 6.897 1.00 86.06 104 VAL A CA 1
ATOM 808 C C . VAL A 1 104 ? -2.493 12.149 6.521 1.00 86.06 104 VAL A C 1
ATOM 810 O O . VAL A 1 104 ? -3.359 12.086 7.398 1.00 86.06 104 VAL A O 1
ATOM 813 N N . ASP A 1 105 ? -2.752 11.893 5.240 1.00 87.38 105 ASP A N 1
ATOM 814 C CA . ASP A 1 105 ? -4.076 11.496 4.761 1.00 87.38 105 ASP A CA 1
ATOM 815 C C . ASP A 1 105 ? -4.490 10.130 5.324 1.00 87.38 105 ASP A C 1
ATOM 817 O O . ASP A 1 105 ? -5.656 9.934 5.677 1.00 87.38 105 ASP A O 1
ATOM 821 N N . GLY A 1 106 ? -3.536 9.213 5.493 1.00 83.19 106 GLY A N 1
ATOM 822 C CA . GLY A 1 106 ? -3.716 7.930 6.162 1.00 83.19 106 GLY A CA 1
ATOM 823 C C . GLY A 1 106 ? -4.168 8.079 7.602 1.00 83.19 106 GLY A C 1
ATOM 824 O O . GLY A 1 106 ? -5.185 7.491 7.976 1.00 83.19 106 GLY A O 1
ATOM 825 N N . THR A 1 107 ? -3.528 8.956 8.372 1.00 85.38 107 THR A N 1
ATOM 826 C CA . THR A 1 107 ? -3.942 9.232 9.749 1.00 85.38 107 THR A CA 1
ATOM 827 C C . THR A 1 107 ? -5.370 9.788 9.797 1.00 85.38 107 THR A C 1
ATOM 829 O O . THR A 1 107 ? -6.178 9.351 10.618 1.00 85.38 107 THR A O 1
ATOM 832 N N . VAL A 1 108 ? -5.729 10.723 8.907 1.00 85.69 108 VAL A N 1
ATOM 833 C CA . VAL A 1 108 ? -7.091 11.295 8.854 1.00 85.69 108 VAL A CA 1
ATOM 834 C C . VAL A 1 108 ? -8.127 10.222 8.512 1.00 85.69 108 VAL A C 1
ATOM 836 O O . VAL A 1 108 ? -9.146 10.098 9.200 1.00 85.69 108 VAL A O 1
ATOM 839 N N . LYS A 1 109 ? -7.855 9.416 7.482 1.00 86.06 109 LYS A N 1
ATOM 840 C CA . LYS A 1 109 ? -8.739 8.336 7.027 1.00 86.06 109 LYS A CA 1
ATOM 841 C C . LYS A 1 109 ? -8.855 7.223 8.073 1.00 86.06 109 LYS A C 1
ATOM 843 O O . LYS A 1 109 ? -9.950 6.704 8.277 1.00 86.06 109 LYS A O 1
ATOM 848 N N . GLY A 1 110 ? -7.777 6.914 8.791 1.00 83.50 110 GLY A N 1
ATOM 849 C CA . GLY A 1 110 ? -7.761 5.942 9.883 1.00 83.50 110 GLY A CA 1
ATOM 850 C C . GLY A 1 110 ? -8.587 6.399 11.081 1.00 83.50 110 GLY A C 1
ATOM 851 O O . GLY A 1 110 ? -9.399 5.635 11.605 1.00 83.50 110 GLY A O 1
ATOM 852 N N . VAL A 1 111 ? -8.473 7.673 11.477 1.00 85.94 111 VAL A N 1
ATOM 853 C CA . VAL A 1 111 ? -9.339 8.252 12.518 1.00 85.94 111 VAL A CA 1
ATOM 854 C C . VAL A 1 111 ? -10.800 8.171 12.086 1.00 85.94 111 VAL A C 1
ATOM 856 O O . VAL A 1 111 ? -11.636 7.688 12.847 1.00 85.94 111 VAL A O 1
ATOM 859 N N . GLN A 1 112 ? -11.118 8.575 10.857 1.00 86.56 112 GLN A N 1
ATOM 860 C CA . GLN A 1 112 ? -12.479 8.507 10.334 1.00 86.56 112 GLN A CA 1
ATOM 861 C C . GLN A 1 112 ? -13.037 7.075 10.333 1.00 86.56 112 GLN A C 1
ATOM 863 O O . GLN A 1 112 ? -14.150 6.862 10.814 1.00 86.56 112 GLN A O 1
ATOM 868 N N . ALA A 1 113 ? -12.261 6.094 9.869 1.00 83.94 113 ALA A N 1
ATOM 869 C CA . ALA A 1 113 ? -12.655 4.688 9.871 1.00 83.94 113 ALA A CA 1
ATOM 870 C C . ALA A 1 113 ? -12.849 4.142 11.295 1.00 83.94 113 ALA A C 1
ATOM 872 O O . ALA A 1 113 ? -13.870 3.520 11.580 1.00 83.94 113 ALA A O 1
ATOM 873 N N . SER A 1 114 ? -11.940 4.462 12.223 1.00 84.06 114 SER A N 1
ATOM 874 C CA . SER A 1 114 ? -12.074 4.070 13.632 1.00 84.06 114 SER A CA 1
ATOM 875 C C . SER A 1 114 ? -13.329 4.657 14.291 1.00 84.06 114 SER A C 1
ATOM 877 O O . SER A 1 114 ? -13.981 3.989 15.090 1.00 84.06 114 SER A O 1
ATOM 879 N N . LEU A 1 115 ? -13.721 5.886 13.933 1.00 85.38 115 LEU A N 1
ATOM 880 C CA . LEU A 1 115 ? -14.940 6.524 14.433 1.00 85.38 115 LEU A CA 1
ATOM 881 C C . LEU A 1 115 ? -16.213 5.891 13.858 1.00 85.38 115 LEU A C 1
ATOM 883 O O . LEU A 1 115 ? -17.225 5.833 14.559 1.00 85.38 115 LEU A O 1
ATOM 887 N N . VAL A 1 116 ? -16.179 5.419 12.608 1.00 86.38 116 VAL A N 1
ATOM 888 C CA . VAL A 1 116 ? -17.272 4.617 12.037 1.00 86.38 116 VAL A CA 1
ATOM 889 C C . VAL A 1 116 ? -17.401 3.298 12.796 1.00 86.38 116 VAL A C 1
ATOM 891 O O . VAL A 1 116 ? -18.506 2.941 13.198 1.00 86.38 116 VAL A O 1
ATOM 894 N N . GLU A 1 117 ? -16.282 2.625 13.060 1.00 84.38 117 GLU A N 1
ATOM 895 C CA . GLU A 1 117 ? -16.266 1.343 13.772 1.00 84.38 117 GLU A CA 1
ATOM 896 C C . GLU A 1 117 ? -16.752 1.474 15.225 1.00 84.38 117 GLU A C 1
ATOM 898 O O . GLU A 1 117 ? -17.483 0.632 15.739 1.00 84.38 117 GLU A O 1
ATOM 903 N N . LEU A 1 118 ? -16.438 2.595 15.880 1.00 83.44 118 LEU A N 1
ATOM 904 C CA . LEU A 1 118 ? -16.965 2.939 17.206 1.00 83.44 118 LEU A CA 1
ATOM 905 C C . LEU A 1 118 ? -18.450 3.354 17.197 1.00 83.44 118 LEU A C 1
ATOM 907 O O . LEU A 1 118 ? -19.009 3.644 18.257 1.00 83.44 118 LEU A O 1
ATOM 911 N N . GLY A 1 119 ? -19.097 3.416 16.029 1.00 83.06 119 GLY A N 1
ATOM 912 C CA . GLY A 1 119 ? -20.498 3.813 15.876 1.00 83.06 119 GLY A CA 1
ATOM 913 C C . GLY A 1 119 ? -20.758 5.314 16.052 1.00 83.06 119 GLY A C 1
ATOM 914 O O . GLY A 1 119 ? -21.906 5.720 16.229 1.00 83.06 119 GLY A O 1
ATOM 915 N N . VAL A 1 120 ? -19.711 6.147 16.021 1.00 88.12 120 VAL A N 1
ATOM 916 C CA . VAL A 1 120 ? -19.811 7.615 16.129 1.00 88.12 120 VAL A CA 1
ATOM 917 C C . VAL A 1 120 ? -20.205 8.238 14.787 1.00 88.12 120 VAL A C 1
ATOM 919 O O . VAL A 1 120 ? -20.939 9.226 14.755 1.00 88.12 120 VAL A O 1
ATOM 922 N N . LEU A 1 121 ? -19.732 7.660 13.680 1.00 87.19 121 LEU A N 1
ATOM 923 C CA . LEU A 1 121 ? -20.015 8.103 12.314 1.00 87.19 121 LEU A CA 1
ATOM 924 C C . LEU A 1 121 ? -20.823 7.047 11.537 1.00 87.19 121 LEU A C 1
ATOM 926 O O . LEU A 1 121 ? -20.704 5.855 11.814 1.00 87.19 121 LEU A O 1
ATOM 930 N N . PRO A 1 122 ? -21.645 7.453 10.549 1.00 85.69 122 PRO A N 1
ATOM 931 C CA . PRO A 1 122 ? -22.373 6.508 9.705 1.00 85.69 122 PRO A CA 1
ATOM 932 C C . PRO A 1 122 ? -21.419 5.731 8.785 1.00 85.69 122 PRO A C 1
ATOM 934 O O . PRO A 1 122 ? -20.426 6.283 8.321 1.00 85.69 122 PRO A O 1
ATOM 937 N N . GLN A 1 123 ? -21.767 4.492 8.414 1.00 81.88 123 GLN A N 1
ATOM 938 C CA . GLN A 1 123 ? -20.979 3.669 7.474 1.00 81.88 123 GLN A CA 1
ATOM 939 C C . GLN A 1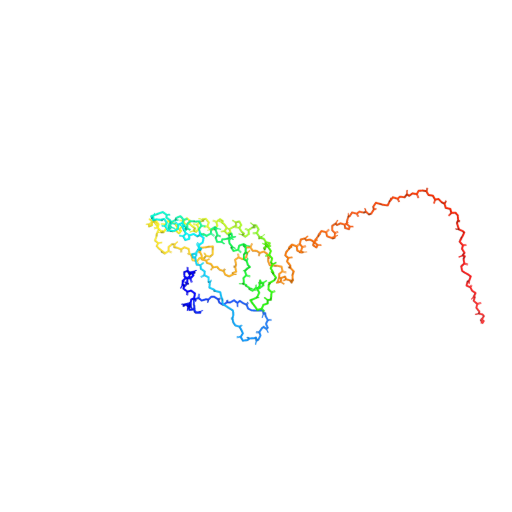 123 ? -20.749 4.321 6.100 1.00 81.88 123 GLN A C 1
ATOM 941 O O . GLN A 1 123 ? -19.794 3.982 5.410 1.00 81.88 123 GLN A O 1
ATOM 946 N N . SER A 1 124 ? -21.580 5.289 5.701 1.00 84.12 124 SER A N 1
ATOM 947 C CA . SER A 1 124 ? -21.364 6.081 4.483 1.00 84.12 124 SER A CA 1
ATOM 948 C C . SER A 1 124 ? -20.136 6.994 4.552 1.00 84.12 124 SER A C 1
ATOM 950 O O . SER A 1 124 ? -19.734 7.537 3.531 1.00 84.12 124 SER A O 1
ATOM 952 N N . ALA A 1 125 ? -19.584 7.217 5.747 1.00 83.12 125 ALA A N 1
ATOM 953 C CA . ALA A 1 125 ? -18.387 8.016 5.966 1.00 83.12 125 ALA A CA 1
ATOM 954 C C . ALA A 1 125 ? -17.101 7.178 5.910 1.00 83.12 125 ALA A C 1
ATOM 956 O O . ALA A 1 125 ? -16.042 7.711 6.227 1.00 83.12 125 ALA A O 1
ATOM 957 N N . LEU A 1 126 ? -17.162 5.893 5.541 1.00 84.38 126 LEU A N 1
ATOM 958 C CA . LEU A 1 126 ? -15.948 5.117 5.309 1.00 84.38 126 LEU A CA 1
ATOM 959 C C . LEU A 1 126 ? -15.180 5.691 4.111 1.00 84.38 126 LEU A C 1
ATOM 961 O O . LEU A 1 126 ? -15.784 5.901 3.055 1.00 84.38 126 LEU A O 1
ATOM 965 N N . PRO A 1 127 ? -13.866 5.937 4.250 1.00 84.88 127 PRO A N 1
ATOM 966 C CA . PRO A 1 127 ? -13.039 6.319 3.118 1.00 84.88 127 PRO A CA 1
ATOM 967 C C . PRO A 1 127 ? -13.056 5.223 2.044 1.00 84.88 127 PRO A C 1
ATOM 969 O O . PRO A 1 127 ? -13.118 4.034 2.348 1.00 84.88 127 PRO A O 1
ATOM 972 N N . ASN A 1 128 ? -12.992 5.612 0.776 1.00 84.69 128 ASN A N 1
ATOM 973 C CA . ASN A 1 128 ? -13.002 4.700 -0.373 1.00 84.69 128 ASN A CA 1
ATOM 974 C C . ASN A 1 128 ? -11.808 4.931 -1.311 1.00 84.69 128 ASN A C 1
ATOM 976 O O . ASN A 1 128 ? -11.844 4.540 -2.473 1.00 84.69 128 ASN A O 1
ATOM 980 N N . GLU A 1 129 ? -10.758 5.560 -0.796 1.00 83.88 129 GLU A N 1
ATOM 981 C CA . GLU A 1 129 ? -9.569 5.958 -1.544 1.00 83.88 129 GLU A CA 1
ATOM 982 C C . GLU A 1 129 ? -8.310 5.491 -0.812 1.00 83.88 129 GLU A C 1
ATOM 984 O O . GLU A 1 129 ? -8.329 5.244 0.403 1.00 83.88 129 GLU A O 1
ATOM 989 N N . TYR A 1 130 ? -7.201 5.420 -1.542 1.00 82.19 130 TYR A N 1
ATOM 990 C CA . TYR A 1 130 ? -5.872 5.268 -0.963 1.00 82.19 130 TYR A CA 1
ATOM 991 C C . TYR A 1 130 ? -5.601 6.366 0.079 1.00 82.19 130 TYR A C 1
ATOM 993 O O . TYR A 1 130 ? -6.070 7.489 -0.114 1.00 82.19 130 TYR A O 1
ATOM 1001 N N . PRO A 1 131 ? -4.926 6.098 1.211 1.00 84.00 131 PRO A N 1
ATOM 1002 C CA . PRO A 1 131 ? -4.344 4.828 1.676 1.00 84.00 131 PRO A CA 1
ATOM 1003 C C . PRO A 1 131 ? -5.297 3.893 2.445 1.00 84.00 131 PRO A C 1
ATOM 1005 O O . PRO A 1 131 ? -4.860 2.880 2.990 1.00 84.00 131 PRO A O 1
ATOM 1008 N N . TYR A 1 132 ? -6.605 4.178 2.502 1.00 83.19 132 TYR A N 1
ATOM 1009 C CA . TYR A 1 132 ? -7.571 3.317 3.203 1.00 83.19 132 TYR A CA 1
ATOM 1010 C C . TYR A 1 132 ? -7.988 2.081 2.399 1.00 83.19 132 TYR A C 1
ATOM 1012 O O . TYR A 1 132 ? -8.117 0.989 2.965 1.00 83.19 132 TYR A O 1
ATOM 1020 N N . LEU A 1 133 ? -8.096 2.197 1.072 1.00 85.56 133 LEU A N 1
ATOM 1021 C CA . LEU A 1 133 ? -8.192 1.062 0.139 1.00 85.56 133 LEU A CA 1
ATOM 1022 C C . LEU A 1 133 ? -6.871 0.865 -0.627 1.00 85.56 133 LEU A C 1
ATOM 1024 O O . LEU A 1 133 ? -6.140 1.839 -0.800 1.00 85.56 133 LEU A O 1
ATOM 1028 N N . PRO A 1 134 ? -6.501 -0.383 -0.972 1.00 84.69 134 PRO A N 1
ATOM 1029 C CA . PRO A 1 134 ? -5.269 -0.646 -1.705 1.00 84.69 134 PRO A CA 1
ATOM 1030 C C . PRO A 1 134 ? -5.412 -0.155 -3.147 1.00 84.69 134 PRO A C 1
ATOM 1032 O O . PRO A 1 134 ? -6.487 -0.293 -3.736 1.00 84.69 134 PRO A O 1
ATOM 1035 N N . ASP A 1 135 ? -4.332 0.384 -3.702 1.00 85.25 135 ASP A N 1
ATOM 1036 C CA . ASP A 1 135 ? -4.266 0.871 -5.080 1.00 85.25 135 ASP A CA 1
ATOM 1037 C C . ASP A 1 135 ? -2.998 0.343 -5.763 1.00 85.25 135 ASP A C 1
ATOM 1039 O O . ASP A 1 135 ? -2.051 -0.067 -5.092 1.00 85.25 135 ASP A O 1
ATOM 1043 N N . LEU A 1 136 ? -3.026 0.244 -7.091 1.00 81.38 136 LEU A N 1
ATOM 1044 C CA . LEU A 1 136 ? -1.901 -0.230 -7.894 1.00 81.38 136 LEU A CA 1
ATOM 1045 C C . LEU A 1 136 ? -0.889 0.880 -8.152 1.00 81.38 136 LEU A C 1
ATOM 1047 O O . LEU A 1 136 ? 0.277 0.564 -8.360 1.00 81.38 136 LEU A O 1
ATOM 1051 N N . ASP A 1 137 ? -1.338 2.134 -8.172 1.00 83.25 137 ASP A N 1
ATOM 1052 C CA . ASP A 1 137 ? -0.543 3.298 -8.556 1.00 83.25 137 ASP A CA 1
ATOM 1053 C C . ASP A 1 137 ? -0.553 4.327 -7.424 1.00 83.25 137 ASP A C 1
ATOM 1055 O O . ASP A 1 137 ? -1.374 5.242 -7.396 1.00 83.25 137 ASP A O 1
ATOM 1059 N N . THR A 1 138 ? 0.303 4.111 -6.423 1.00 79.25 138 THR A N 1
ATOM 1060 C CA . THR A 1 138 ? 0.326 4.948 -5.213 1.00 79.25 138 THR A CA 1
ATOM 1061 C C . THR A 1 138 ? 1.325 6.105 -5.292 1.00 79.25 138 THR A C 1
ATOM 1063 O O . THR A 1 138 ? 1.306 6.987 -4.431 1.00 79.25 138 THR A O 1
ATOM 1066 N N . ASP A 1 139 ? 2.192 6.118 -6.313 1.00 79.75 139 ASP A N 1
ATOM 1067 C CA . ASP A 1 139 ? 3.251 7.113 -6.537 1.00 79.75 139 ASP A CA 1
ATOM 1068 C C . ASP A 1 139 ? 4.192 7.328 -5.329 1.00 79.75 139 ASP A C 1
ATOM 1070 O O . ASP A 1 139 ? 4.902 8.333 -5.239 1.00 79.75 139 ASP A O 1
ATOM 1074 N N . VAL A 1 140 ? 4.228 6.397 -4.368 1.00 81.31 140 VAL A N 1
ATOM 1075 C CA . VAL A 1 140 ? 5.051 6.537 -3.152 1.00 81.31 140 VAL A CA 1
ATOM 1076 C C . VAL A 1 140 ? 6.543 6.361 -3.432 1.00 81.31 140 VAL A C 1
ATOM 1078 O O . VAL A 1 140 ? 7.386 6.797 -2.642 1.00 81.31 140 VAL A O 1
ATOM 1081 N N . ASN A 1 141 ? 6.876 5.747 -4.565 1.00 80.31 141 ASN A N 1
ATOM 1082 C CA . ASN A 1 141 ? 8.234 5.489 -5.015 1.00 80.31 141 ASN A CA 1
ATOM 1083 C C . ASN A 1 141 ? 8.540 6.241 -6.315 1.00 80.31 141 ASN A C 1
ATOM 1085 O O . ASN A 1 141 ? 7.695 6.384 -7.192 1.00 80.31 141 ASN A O 1
ATOM 1089 N N . PHE A 1 142 ? 9.786 6.688 -6.475 1.00 74.06 142 PHE A N 1
ATOM 1090 C CA . PHE A 1 142 ? 10.251 7.216 -7.751 1.00 74.06 142 PHE A CA 1
ATOM 1091 C C . PHE A 1 142 ? 10.445 6.090 -8.763 1.00 74.06 142 PHE A C 1
ATOM 1093 O O . PHE A 1 142 ? 11.254 5.182 -8.558 1.00 74.06 142 PHE A O 1
ATOM 1100 N N . TYR A 1 143 ? 9.811 6.238 -9.921 1.00 69.56 143 TYR A N 1
ATOM 1101 C CA . TYR A 1 143 ? 10.027 5.359 -11.062 1.00 69.56 143 TYR A CA 1
ATOM 1102 C C . TYR A 1 143 ? 11.101 5.926 -11.978 1.00 69.56 143 TYR A C 1
ATOM 1104 O O . TYR A 1 143 ? 10.922 6.943 -12.647 1.00 69.56 143 TYR A O 1
ATOM 1112 N N . VAL A 1 144 ? 12.241 5.239 -12.037 1.00 64.69 144 VAL A N 1
ATOM 1113 C CA . VAL A 1 144 ? 13.349 5.558 -12.960 1.00 64.69 144 VAL A CA 1
ATOM 1114 C C . VAL A 1 144 ? 13.272 4.680 -14.227 1.00 64.69 144 VAL A C 1
ATOM 1116 O O . VAL A 1 144 ? 14.238 4.539 -14.977 1.00 64.69 144 VAL A O 1
ATOM 1119 N N . GLY A 1 145 ? 12.094 4.099 -14.482 1.00 63.66 145 GLY A N 1
ATOM 1120 C CA . GLY A 1 145 ? 11.873 3.022 -15.445 1.00 63.66 145 GLY A CA 1
ATOM 1121 C C . GLY A 1 145 ? 12.294 1.666 -14.886 1.00 63.66 145 GLY A C 1
ATOM 1122 O O . GLY A 1 145 ? 13.076 1.603 -13.941 1.00 63.66 145 GLY A O 1
ATOM 1123 N N . GLN A 1 146 ? 11.782 0.587 -15.484 1.00 59.34 146 GLN A N 1
ATOM 1124 C CA . GLN A 1 146 ? 12.037 -0.775 -15.027 1.00 59.34 146 GLN A CA 1
ATOM 1125 C C . GLN A 1 146 ? 13.547 -1.057 -15.038 1.00 59.34 146 GLN A C 1
ATOM 1127 O O . GLN A 1 146 ? 14.156 -1.184 -16.113 1.00 59.34 146 GLN A O 1
ATOM 1132 N N . PRO A 1 147 ? 14.200 -1.079 -13.867 1.00 56.81 147 PRO A N 1
ATOM 1133 C CA . PRO A 1 147 ? 15.644 -1.072 -13.831 1.00 56.81 147 PRO A CA 1
ATOM 1134 C C . PRO A 1 147 ? 16.120 -2.454 -14.276 1.00 56.81 147 PRO A C 1
ATOM 1136 O O . PRO A 1 147 ? 15.493 -3.457 -13.981 1.00 56.81 147 PRO A O 1
ATOM 1139 N N . THR A 1 148 ? 17.222 -2.553 -15.021 1.00 55.91 148 THR A N 1
ATOM 1140 C CA . THR A 1 148 ? 17.858 -3.862 -15.307 1.00 55.91 148 THR A CA 1
ATOM 1141 C C . THR A 1 148 ? 18.831 -4.264 -14.185 1.00 55.91 148 THR A C 1
ATOM 1143 O O . THR A 1 148 ? 19.392 -5.357 -14.194 1.00 55.91 148 THR A O 1
ATOM 1146 N N . VAL A 1 149 ? 19.066 -3.369 -13.217 1.00 52.88 149 VAL A N 1
ATOM 1147 C CA . VAL A 1 149 ? 20.049 -3.502 -12.131 1.00 52.88 149 VAL A CA 1
ATOM 1148 C C . VAL A 1 149 ? 19.453 -3.042 -10.799 1.00 52.88 149 VAL A C 1
ATOM 1150 O O . VAL A 1 149 ? 18.545 -2.229 -10.783 1.00 52.88 149 VAL A O 1
ATOM 1153 N N . THR A 1 150 ? 19.966 -3.546 -9.680 1.00 65.75 150 THR A N 1
ATOM 1154 C CA . THR A 1 150 ? 19.469 -3.213 -8.332 1.00 65.75 150 THR A CA 1
ATOM 1155 C C . THR A 1 150 ? 19.818 -1.772 -7.919 1.00 65.75 150 THR A C 1
ATOM 1157 O O . THR A 1 150 ? 20.849 -1.247 -8.346 1.00 65.75 150 THR A O 1
ATOM 1160 N N . ASP A 1 151 ? 19.029 -1.132 -7.046 1.00 65.56 151 ASP A N 1
ATOM 1161 C CA . ASP A 1 151 ? 19.229 0.286 -6.662 1.00 65.56 151 ASP A CA 1
ATOM 1162 C C . ASP A 1 151 ? 20.569 0.554 -5.966 1.00 65.56 151 ASP A C 1
ATOM 1164 O O . ASP A 1 151 ? 21.212 1.584 -6.184 1.00 65.56 151 ASP A O 1
ATOM 1168 N N . ILE A 1 152 ? 21.086 -0.426 -5.220 1.00 67.94 152 ILE A N 1
ATOM 1169 C CA . ILE A 1 152 ? 22.443 -0.371 -4.653 1.00 67.94 152 ILE A CA 1
ATOM 1170 C C . ILE A 1 152 ? 23.500 -0.236 -5.760 1.00 67.94 152 ILE A C 1
ATOM 1172 O O . ILE A 1 152 ? 24.516 0.441 -5.578 1.00 67.94 152 ILE A O 1
ATOM 1176 N N . SER A 1 153 ? 23.260 -0.822 -6.937 1.00 64.44 153 SER A N 1
ATOM 1177 C CA . SER A 1 153 ? 24.140 -0.664 -8.094 1.00 64.44 153 SER A CA 1
ATOM 1178 C C . SER A 1 153 ? 24.050 0.735 -8.703 1.00 64.44 153 SER A C 1
ATOM 1180 O O . SER A 1 153 ? 25.060 1.204 -9.229 1.00 64.44 153 SER A O 1
ATOM 1182 N N . VAL A 1 154 ? 22.894 1.402 -8.660 1.00 66.56 154 VAL A N 1
ATOM 1183 C CA . VAL A 1 154 ? 22.745 2.793 -9.126 1.00 66.56 154 VAL A CA 1
ATOM 1184 C C . VAL A 1 154 ? 23.475 3.739 -8.175 1.00 66.56 154 VAL A C 1
ATOM 1186 O O . VAL A 1 154 ? 24.298 4.541 -8.622 1.00 66.56 154 VAL A O 1
ATOM 1189 N N . LEU A 1 155 ? 23.278 3.567 -6.864 1.00 61.66 155 LEU A N 1
ATOM 1190 C CA . LEU A 1 155 ? 23.968 4.350 -5.839 1.00 61.66 155 LEU A CA 1
ATOM 1191 C C . LEU A 1 155 ? 25.494 4.170 -5.914 1.00 61.66 155 LEU A C 1
ATOM 1193 O O . LEU A 1 155 ? 26.242 5.143 -5.863 1.00 61.66 155 LEU A O 1
ATOM 1197 N N . THR A 1 156 ? 25.967 2.938 -6.120 1.00 62.16 156 THR A N 1
ATOM 1198 C CA . THR A 1 156 ? 27.405 2.645 -6.263 1.00 62.16 156 THR A CA 1
ATOM 1199 C C . THR A 1 156 ? 27.983 3.234 -7.556 1.00 62.16 156 THR A C 1
ATOM 1201 O O . THR A 1 156 ? 29.107 3.738 -7.557 1.00 62.16 156 THR A O 1
ATOM 1204 N N . ARG A 1 157 ? 27.222 3.236 -8.662 1.00 61.56 157 ARG A N 1
ATOM 1205 C CA . ARG A 1 157 ? 27.654 3.843 -9.936 1.00 61.56 157 ARG A CA 1
ATOM 1206 C C . ARG A 1 157 ? 27.777 5.365 -9.862 1.00 61.56 157 ARG A C 1
ATOM 1208 O O . ARG A 1 157 ? 28.631 5.910 -10.553 1.00 61.56 157 ARG A O 1
ATOM 1215 N N . ALA A 1 158 ? 26.996 6.042 -9.019 1.00 59.97 158 ALA A N 1
ATOM 1216 C CA . ALA A 1 158 ? 27.090 7.492 -8.829 1.00 59.97 158 ALA A CA 1
ATOM 1217 C C . ALA A 1 158 ? 28.383 7.942 -8.111 1.00 59.97 158 ALA A C 1
ATOM 1219 O O . ALA A 1 158 ? 28.807 9.085 -8.273 1.00 59.97 158 ALA A O 1
ATOM 1220 N N . VAL A 1 159 ? 29.050 7.058 -7.357 1.00 58.38 159 VAL A N 1
ATOM 1221 C CA . VAL A 1 159 ? 30.300 7.382 -6.636 1.00 58.38 159 VAL A CA 1
ATOM 1222 C C . VAL A 1 159 ? 31.531 7.342 -7.550 1.00 58.38 159 VAL A C 1
ATOM 1224 O O . VAL A 1 159 ? 32.480 8.093 -7.333 1.00 58.38 159 VAL A O 1
ATOM 1227 N N . GLY A 1 160 ? 31.516 6.520 -8.605 1.00 60.62 160 GLY A N 1
ATOM 1228 C CA . GLY A 1 160 ? 32.627 6.414 -9.562 1.00 60.62 160 GLY A CA 1
ATOM 1229 C C . GLY A 1 160 ? 33.027 7.760 -10.192 1.00 60.62 160 GLY A C 1
ATOM 1230 O O . GLY A 1 160 ? 34.196 8.127 -10.111 1.00 60.62 160 GLY A O 1
ATOM 1231 N N . PRO A 1 161 ? 32.075 8.545 -10.731 1.00 63.94 161 PRO A N 1
ATOM 1232 C CA . PRO A 1 161 ? 32.345 9.885 -11.258 1.00 63.94 161 PRO A CA 1
ATOM 1233 C C . PRO A 1 161 ? 32.768 10.916 -10.198 1.00 63.94 161 PRO A C 1
ATOM 1235 O O . PRO A 1 161 ? 33.456 11.877 -10.527 1.00 63.94 161 PRO A O 1
ATOM 1238 N N . LEU A 1 162 ? 32.383 10.737 -8.927 1.00 56.19 162 LEU A N 1
ATOM 1239 C CA . LEU A 1 162 ? 32.785 11.635 -7.834 1.00 56.19 162 LEU A CA 1
ATOM 1240 C C . LEU A 1 162 ? 34.245 11.422 -7.406 1.00 56.19 162 LEU A C 1
ATOM 1242 O O . LEU A 1 162 ? 34.890 12.370 -6.961 1.00 56.19 162 LEU A O 1
ATOM 1246 N N . LEU A 1 163 ? 34.787 10.212 -7.574 1.00 57.53 163 LEU A N 1
ATOM 1247 C CA . LEU A 1 163 ? 36.201 9.924 -7.305 1.00 57.53 163 LEU A CA 1
ATOM 1248 C C . LEU A 1 163 ? 37.145 10.443 -8.400 1.00 57.53 163 LEU A C 1
ATOM 1250 O O . LEU A 1 163 ? 38.317 10.669 -8.115 1.00 57.53 163 LEU A O 1
ATOM 1254 N N . ASP A 1 164 ? 36.635 10.710 -9.604 1.00 60.59 164 ASP A N 1
ATOM 1255 C CA . ASP A 1 164 ? 37.389 11.345 -10.698 1.00 60.59 164 ASP A CA 1
ATOM 1256 C C . ASP A 1 164 ? 37.485 12.881 -10.542 1.00 60.59 164 ASP A C 1
ATOM 1258 O O . ASP A 1 164 ? 38.271 13.543 -11.216 1.00 60.59 164 ASP A O 1
ATOM 1262 N N . MET A 1 165 ? 36.717 13.463 -9.608 1.00 64.12 165 MET A N 1
ATOM 1263 C CA . MET A 1 165 ? 36.786 14.881 -9.221 1.00 64.12 165 MET A CA 1
ATOM 1264 C C . MET A 1 165 ? 37.753 15.137 -8.048 1.00 64.12 165 MET A C 1
ATOM 1266 O O . MET A 1 165 ? 37.793 16.227 -7.477 1.00 64.12 165 MET A O 1
ATOM 1270 N N . ILE A 1 166 ? 38.564 14.146 -7.679 1.00 59.22 166 ILE A N 1
ATOM 1271 C CA . ILE A 1 166 ? 39.753 14.356 -6.855 1.00 59.22 166 ILE A CA 1
ATOM 1272 C C . ILE A 1 166 ? 40.945 14.468 -7.810 1.00 59.22 166 ILE A C 1
ATOM 1274 O O . ILE A 1 166 ? 41.267 13.494 -8.492 1.00 59.22 166 ILE A O 1
ATOM 1278 N N . PRO A 1 167 ? 41.612 15.636 -7.901 1.00 62.12 167 PRO A N 1
ATOM 1279 C CA . PRO A 1 167 ? 42.769 15.771 -8.771 1.00 62.12 167 PRO A CA 1
ATOM 1280 C C . PRO A 1 167 ? 43.868 14.786 -8.335 1.00 62.12 167 PRO A C 1
ATOM 1282 O O . PRO A 1 167 ? 44.111 14.632 -7.132 1.00 62.12 167 PRO A O 1
ATOM 1285 N N . PRO A 1 168 ? 44.564 14.127 -9.279 1.00 65.31 168 PRO A N 1
ATOM 1286 C CA . PRO A 1 168 ? 45.662 13.232 -8.946 1.00 65.31 168 PRO A CA 1
ATOM 1287 C C . PRO A 1 168 ? 46.769 14.009 -8.222 1.00 65.31 168 PRO A C 1
ATOM 1289 O O . PRO A 1 168 ? 47.250 15.035 -8.705 1.00 65.31 168 PRO A O 1
ATOM 1292 N N . ILE A 1 169 ? 47.203 13.521 -7.057 1.00 54.66 169 ILE A N 1
ATOM 1293 C CA . ILE A 1 169 ? 48.333 14.112 -6.333 1.00 54.66 169 ILE A CA 1
ATOM 1294 C C . ILE A 1 169 ? 49.626 13.722 -7.065 1.00 54.66 169 ILE A C 1
ATOM 1296 O O . ILE A 1 169 ? 50.209 12.667 -6.805 1.00 54.66 169 ILE A O 1
ATOM 1300 N N . HIS A 1 170 ? 50.079 14.568 -7.995 1.00 54.41 170 HIS A N 1
ATOM 1301 C CA . HIS A 1 170 ? 51.398 14.448 -8.616 1.00 54.41 170 HIS A CA 1
ATOM 1302 C C . HIS A 1 170 ? 52.487 14.654 -7.552 1.00 54.41 170 HIS A C 1
ATOM 1304 O O . HIS A 1 170 ? 52.817 15.778 -7.180 1.00 54.41 170 HIS A O 1
ATOM 1310 N N . HIS A 1 171 ? 53.058 13.561 -7.050 1.00 52.25 171 HIS A N 1
ATOM 1311 C CA . HIS A 1 171 ? 54.313 13.616 -6.310 1.00 52.25 171 HIS A CA 1
ATOM 1312 C C . HIS A 1 171 ? 55.448 13.759 -7.334 1.00 52.25 171 HIS A C 1
ATOM 1314 O O . HIS A 1 171 ? 55.742 12.809 -8.054 1.00 52.25 171 HIS A O 1
ATOM 1320 N N . ASN A 1 172 ? 56.075 14.936 -7.420 1.00 50.16 172 ASN A N 1
ATOM 1321 C CA . ASN A 1 172 ? 57.314 15.137 -8.179 1.00 50.16 172 ASN A CA 1
ATOM 1322 C C . ASN A 1 172 ? 58.525 14.715 -7.325 1.00 50.16 172 ASN A C 1
ATOM 1324 O O . ASN A 1 172 ? 58.860 15.446 -6.389 1.00 50.16 172 ASN A O 1
ATOM 1328 N N . PRO A 1 173 ? 59.262 13.636 -7.647 1.00 46.88 173 PRO A N 1
ATOM 1329 C CA . PRO A 1 173 ? 60.635 13.506 -7.196 1.00 46.88 173 PRO A CA 1
ATOM 1330 C C . PRO A 1 173 ? 61.557 14.208 -8.204 1.00 46.88 173 PRO A C 1
ATOM 1332 O O . PRO A 1 173 ? 61.622 13.882 -9.387 1.00 46.88 173 PRO A O 1
ATOM 1335 N N . LEU A 1 174 ? 62.256 15.223 -7.712 1.00 47.91 174 LEU A N 1
ATOM 1336 C CA . LEU A 1 174 ? 63.277 16.003 -8.401 1.00 47.91 174 LEU A CA 1
ATOM 1337 C C . LEU A 1 174 ? 64.500 15.124 -8.690 1.00 47.91 174 LEU A C 1
ATOM 1339 O O . LEU A 1 174 ? 65.250 14.906 -7.753 1.00 47.91 174 LEU A O 1
ATOM 1343 N N . LEU A 1 175 ? 64.722 14.651 -9.928 1.00 39.94 175 LEU A N 1
ATOM 1344 C CA . LEU A 1 175 ? 66.036 14.189 -10.430 1.00 39.94 175 LEU A CA 1
ATOM 1345 C C . LEU A 1 175 ? 66.122 14.282 -11.975 1.00 39.94 175 LEU A C 1
ATOM 1347 O O . LEU A 1 175 ? 65.506 13.505 -12.697 1.00 39.94 175 LEU A O 1
ATOM 1351 N N . THR A 1 176 ? 66.926 15.216 -12.491 1.00 45.38 176 THR A N 1
ATOM 1352 C CA . THR A 1 176 ? 67.383 15.275 -13.898 1.00 45.38 176 THR A CA 1
ATOM 1353 C C . THR A 1 176 ? 68.355 14.135 -14.234 1.00 45.38 176 THR A C 1
ATOM 1355 O O . THR A 1 176 ? 69.258 13.874 -13.435 1.00 45.38 176 THR A O 1
ATOM 1358 N N . PRO A 1 177 ? 68.286 13.559 -15.452 1.00 39.53 177 PRO A N 1
ATOM 1359 C CA . PRO A 1 177 ? 69.467 13.614 -16.318 1.00 39.53 177 PRO A CA 1
ATOM 1360 C C . PRO A 1 177 ? 69.170 13.925 -17.803 1.00 39.53 177 PRO A C 1
ATOM 1362 O O . PRO A 1 177 ? 68.080 13.739 -18.331 1.00 39.53 177 PRO A O 1
ATOM 1365 N N . LEU A 1 178 ? 70.222 14.439 -18.434 1.00 44.78 178 LEU A N 1
ATOM 1366 C CA . LEU A 1 178 ? 70.408 15.002 -19.772 1.00 44.78 178 LEU A CA 1
ATOM 1367 C C . LEU A 1 178 ? 70.097 14.039 -20.945 1.00 44.78 178 LEU A C 1
ATOM 1369 O O . LEU A 1 178 ? 70.705 12.975 -21.027 1.00 44.78 178 LEU A O 1
ATOM 1373 N N . ALA A 1 179 ? 69.267 14.454 -21.916 1.00 36.16 179 ALA A N 1
ATOM 1374 C CA . ALA A 1 179 ? 69.226 13.864 -23.264 1.00 36.16 179 ALA A CA 1
ATOM 1375 C C . ALA A 1 179 ? 68.826 14.911 -24.331 1.00 36.16 179 ALA A C 1
ATOM 1377 O O . ALA A 1 179 ? 67.817 15.600 -24.212 1.00 36.16 179 ALA A O 1
ATOM 1378 N N . LEU A 1 180 ? 69.683 15.051 -25.343 1.00 39.62 180 LEU A N 1
ATOM 1379 C CA . LEU A 1 180 ? 69.696 16.043 -26.428 1.00 39.62 180 LEU A CA 1
ATOM 1380 C C . LEU A 1 180 ? 68.596 15.773 -27.490 1.00 39.62 180 LEU A C 1
ATOM 1382 O O . LEU A 1 180 ? 68.334 14.602 -27.768 1.00 39.62 180 LEU A O 1
ATOM 1386 N N . PRO A 1 181 ? 67.977 16.784 -28.142 1.00 37.97 181 PRO A N 1
ATOM 1387 C CA . PRO A 1 181 ? 66.936 16.539 -29.143 1.00 37.97 181 PRO A CA 1
ATOM 1388 C C . PRO A 1 181 ? 67.530 16.143 -30.509 1.00 37.97 181 PRO A C 1
ATOM 1390 O O . PRO A 1 181 ? 68.350 16.871 -31.069 1.00 37.97 181 PRO A O 1
ATOM 1393 N N . LEU A 1 182 ? 67.087 15.015 -31.077 1.00 38.00 182 LEU A N 1
ATOM 1394 C CA . LEU A 1 182 ? 67.384 14.621 -32.460 1.00 38.00 182 LEU A CA 1
ATOM 1395 C C . LEU A 1 182 ? 66.269 15.135 -33.390 1.00 38.00 182 LEU A C 1
ATOM 1397 O O . LEU A 1 182 ? 65.123 14.701 -33.299 1.00 38.00 182 LEU A O 1
ATOM 1401 N N . ILE A 1 183 ? 66.608 16.082 -34.266 1.00 43.44 183 ILE A N 1
ATOM 1402 C CA . ILE A 1 183 ? 65.715 16.691 -35.268 1.00 43.44 183 ILE A CA 1
ATOM 1403 C C . ILE A 1 183 ? 65.546 15.730 -36.463 1.00 43.44 183 ILE A C 1
ATOM 1405 O O . ILE A 1 183 ? 66.561 15.241 -36.964 1.00 43.44 183 ILE A O 1
ATOM 1409 N N . PRO A 1 184 ? 64.329 15.481 -36.989 1.00 42.19 184 PRO A N 1
ATOM 1410 C CA . PRO A 1 184 ? 64.164 14.742 -38.236 1.00 42.19 184 PRO A CA 1
ATOM 1411 C C . PRO A 1 184 ? 64.356 15.668 -39.452 1.00 42.19 184 PRO A C 1
ATOM 1413 O O . PRO A 1 184 ? 63.695 16.696 -39.591 1.00 42.19 184 PRO A O 1
ATOM 1416 N N . LEU A 1 185 ? 65.282 15.290 -40.336 1.00 38.34 185 LEU A N 1
ATOM 1417 C CA . LEU A 1 185 ? 65.620 15.963 -41.594 1.00 38.34 185 LEU A CA 1
ATOM 1418 C C . LEU A 1 185 ? 64.622 15.556 -42.698 1.00 38.34 185 LEU A C 1
ATOM 1420 O O . LEU A 1 185 ? 64.604 14.397 -43.106 1.00 38.34 185 LEU A O 1
ATOM 1424 N N . ILE A 1 186 ? 63.814 16.495 -43.202 1.00 44.56 186 ILE A N 1
ATOM 1425 C CA . ILE A 1 186 ? 62.965 16.299 -44.393 1.00 44.56 186 ILE A CA 1
ATOM 1426 C C . ILE A 1 186 ? 63.717 16.847 -45.616 1.00 44.56 186 ILE A C 1
ATOM 1428 O O . ILE A 1 186 ? 64.028 18.035 -45.675 1.00 44.56 186 ILE A O 1
ATOM 1432 N N . LEU A 1 187 ? 64.013 15.977 -46.585 1.00 42.59 187 LEU A N 1
ATOM 1433 C CA . LEU A 1 187 ? 64.645 16.304 -47.869 1.00 42.59 187 LEU A CA 1
ATOM 1434 C C . LEU A 1 187 ? 63.567 16.421 -48.966 1.00 42.59 187 LEU A C 1
ATOM 1436 O O . LEU A 1 187 ? 62.810 15.463 -49.133 1.00 42.59 187 LEU A O 1
ATOM 1440 N N . PRO A 1 188 ? 63.484 17.514 -49.751 1.00 43.75 188 PRO A N 1
ATOM 1441 C CA . PRO A 1 188 ? 62.641 17.548 -50.941 1.00 43.75 188 PRO A CA 1
ATOM 1442 C C . PRO A 1 188 ? 63.426 17.041 -52.164 1.00 43.75 188 PRO A C 1
ATOM 1444 O O . PRO A 1 188 ? 64.551 17.477 -52.411 1.00 43.75 188 PRO A O 1
ATOM 1447 N N . LEU A 1 189 ? 62.835 16.120 -52.934 1.00 42.94 189 LEU A N 1
ATOM 1448 C CA . LEU A 1 189 ? 63.360 15.679 -54.229 1.00 42.94 189 LEU A CA 1
ATOM 1449 C C . LEU A 1 189 ? 62.699 16.486 -55.367 1.00 42.94 189 LEU A C 1
ATOM 1451 O O . LEU A 1 189 ? 61.488 16.683 -55.385 1.00 42.94 189 LEU A O 1
ATOM 1455 N N . LEU A 1 190 ? 63.562 16.937 -56.271 1.00 45.28 190 LEU A N 1
ATOM 1456 C CA . LEU A 1 190 ? 63.453 17.836 -57.426 1.00 45.28 190 LEU A CA 1
ATOM 1457 C C . LEU A 1 190 ? 62.293 17.610 -58.430 1.00 45.28 190 LEU A C 1
ATOM 1459 O O . LEU A 1 190 ? 62.071 16.480 -58.865 1.00 45.28 190 LEU A O 1
ATOM 1463 N N . GLN A 1 191 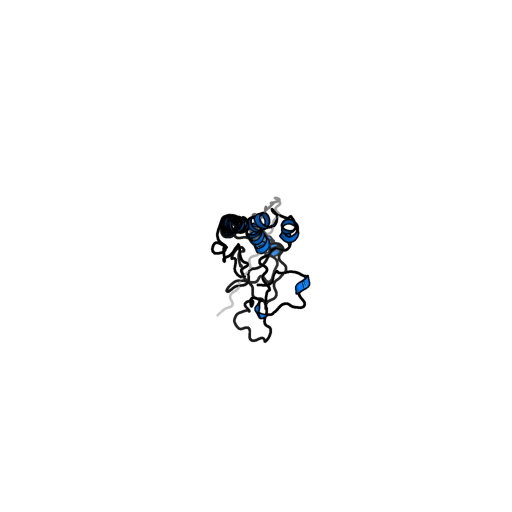? 61.713 18.714 -58.925 1.00 41.34 191 GLN A N 1
ATOM 1464 C CA . GLN A 1 191 ? 61.686 19.074 -60.358 1.00 41.34 191 GLN A CA 1
ATOM 1465 C C . GLN A 1 191 ? 61.954 20.572 -60.510 1.00 41.34 191 GLN A C 1
ATOM 1467 O O . GLN A 1 191 ? 61.393 21.345 -59.702 1.00 41.34 191 GLN A O 1
#